Protein AF-A0A6C0K249-F1 (afdb_monomer)

Secondary structure (DSSP, 8-state):
------PPP--PPEE-SSSS-EES-HHHHHHHHHSHHHHHHH-TTTTTT-------EE-TTS-EESSHHHHHHHHTT---PPP---------PPPHHHHHHHHHHHHHHHHHHHHHHHHHHHHHHHHHHHHHHHHHHHHHHTT------------------HHHIIIIITTTPPPHHHHHHH----HHHHHHHHHH-HHHHHHHHHHHHHHTS-GGG-SEEEEETTTTEEEEEETTEEEEPPTT-HHHHHHHHHHHHHHHTTHHHHHHH-GGGG-TTSHHHHHHHHHHHHHTT-S-SS-HHHHHHHHHHHHHHHSB--TT-

Structure (mmCIF, N/CA/C/O backbone):
data_AF-A0A6C0K249-F1
#
_entry.id   AF-A0A6C0K249-F1
#
loop_
_atom_site.group_PDB
_atom_site.id
_atom_site.type_symbol
_atom_site.label_atom_id
_atom_site.label_alt_id
_atom_site.label_comp_id
_atom_site.label_asym_id
_atom_site.label_entity_id
_atom_site.label_seq_id
_atom_site.pdbx_PDB_ins_code
_atom_site.Cartn_x
_atom_site.Cartn_y
_atom_site.Cartn_z
_atom_site.occupancy
_atom_site.B_iso_or_equiv
_atom_site.auth_seq_id
_atom_site.auth_comp_id
_atom_site.auth_asym_id
_atom_site.auth_atom_id
_atom_site.pdbx_PDB_model_num
ATOM 1 N N . MET A 1 1 ? -38.915 -17.310 -18.522 1.00 45.16 1 MET A N 1
ATOM 2 C CA . MET A 1 1 ? -38.572 -16.169 -19.396 1.00 45.16 1 MET A CA 1
ATOM 3 C C . MET A 1 1 ? -39.313 -14.936 -18.912 1.00 45.16 1 MET A C 1
ATOM 5 O O . MET A 1 1 ? -40.504 -14.893 -19.153 1.00 45.16 1 MET A O 1
ATOM 9 N N . ILE A 1 2 ? -38.641 -13.988 -18.249 1.00 33.81 2 ILE A N 1
ATOM 10 C CA . ILE A 1 2 ? -38.919 -12.537 -18.314 1.00 33.81 2 ILE A CA 1
ATOM 11 C C . ILE A 1 2 ? -37.613 -11.827 -17.913 1.00 33.81 2 ILE A C 1
ATOM 13 O O . ILE A 1 2 ? -37.194 -11.974 -16.766 1.00 33.81 2 ILE A O 1
ATOM 17 N N . PRO A 1 3 ? -36.957 -11.065 -18.799 1.00 46.03 3 PRO A N 1
ATOM 18 C CA . PRO A 1 3 ? -36.051 -10.006 -18.394 1.00 46.03 3 PRO A CA 1
ATOM 19 C C . PRO A 1 3 ? -36.800 -8.671 -18.464 1.00 46.03 3 PRO A C 1
ATOM 21 O O . PRO A 1 3 ? -37.433 -8.361 -19.470 1.00 46.03 3 PRO A O 1
ATOM 24 N N . ASN A 1 4 ? -36.717 -7.850 -17.420 1.00 42.41 4 ASN A N 1
ATOM 25 C CA . ASN A 1 4 ? -37.022 -6.432 -17.568 1.00 42.41 4 ASN A CA 1
ATOM 26 C C . ASN A 1 4 ? -35.976 -5.607 -16.820 1.00 42.41 4 ASN A C 1
ATOM 28 O O . ASN A 1 4 ? -36.086 -5.359 -15.621 1.00 42.41 4 ASN A O 1
ATOM 32 N N . ALA A 1 5 ? -34.933 -5.220 -17.552 1.00 44.88 5 ALA A N 1
ATOM 33 C CA . ALA A 1 5 ? -34.031 -4.153 -17.160 1.00 44.88 5 ALA A CA 1
ATOM 34 C C . ALA A 1 5 ? -34.567 -2.851 -17.768 1.00 44.88 5 ALA A C 1
ATOM 36 O O . ALA A 1 5 ? -34.604 -2.695 -18.986 1.00 44.88 5 ALA A O 1
ATOM 37 N N . LYS A 1 6 ? -34.985 -1.916 -16.910 1.00 46.28 6 LYS A N 1
ATOM 38 C CA . LYS A 1 6 ? -35.318 -0.546 -17.310 1.00 46.28 6 LYS A CA 1
ATOM 39 C C . LYS A 1 6 ? -34.032 0.189 -17.702 1.00 46.28 6 LYS A C 1
ATOM 41 O O . LYS A 1 6 ? -33.202 0.485 -16.846 1.00 46.28 6 LYS A O 1
ATOM 46 N N . THR A 1 7 ? -33.874 0.495 -18.984 1.00 48.16 7 THR A N 1
ATOM 47 C CA . THR A 1 7 ? -32.914 1.488 -19.491 1.00 48.16 7 THR A CA 1
ATOM 48 C C . THR A 1 7 ? -33.466 2.904 -19.282 1.00 48.16 7 THR A C 1
ATOM 50 O O . THR A 1 7 ? -34.658 3.098 -19.519 1.00 48.16 7 THR A O 1
ATOM 53 N N . PRO A 1 8 ? -32.659 3.910 -18.889 1.00 44.25 8 PRO A N 1
ATOM 54 C CA . PRO A 1 8 ? -33.141 5.283 -18.792 1.00 44.25 8 PRO A CA 1
ATOM 55 C C . PRO A 1 8 ? -33.328 5.889 -20.188 1.00 44.25 8 PRO A C 1
ATOM 57 O O . PRO A 1 8 ? -32.425 5.848 -21.028 1.00 44.25 8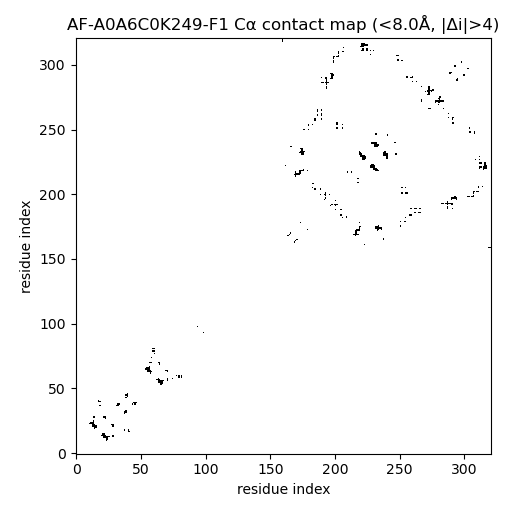 PRO A O 1
ATOM 60 N N . GLU A 1 9 ? -34.512 6.449 -20.414 1.00 51.97 9 GLU A N 1
ATOM 61 C CA . GLU A 1 9 ? -34.926 7.120 -21.641 1.00 51.97 9 GLU A CA 1
ATOM 62 C C . GLU A 1 9 ? -34.123 8.409 -21.897 1.00 51.97 9 GLU A C 1
ATOM 64 O O . GLU A 1 9 ? -33.961 9.268 -21.033 1.00 51.97 9 GLU A O 1
ATOM 69 N N . THR A 1 10 ? -33.628 8.518 -23.134 1.00 54.38 10 THR A N 1
ATOM 70 C CA . THR A 1 10 ? -33.265 9.754 -23.851 1.00 54.38 10 THR A CA 1
ATOM 71 C C . THR A 1 10 ? -32.344 10.749 -23.131 1.00 54.38 10 THR A C 1
ATOM 73 O O . THR A 1 10 ? -32.771 11.800 -22.664 1.00 54.38 10 THR A O 1
ATOM 76 N N . ALA A 1 11 ? -31.031 10.500 -23.164 1.00 58.22 11 ALA A N 1
ATOM 77 C CA . ALA A 1 11 ? -30.054 11.564 -22.930 1.00 58.22 11 ALA A CA 1
ATOM 78 C C . ALA A 1 11 ? -30.170 12.631 -24.040 1.00 58.22 11 ALA A C 1
ATOM 80 O O . ALA A 1 11 ? -29.895 12.342 -25.210 1.00 58.22 11 ALA A O 1
ATOM 81 N N . THR A 1 12 ? -30.568 13.855 -23.687 1.00 65.06 12 THR A N 1
ATOM 82 C CA . THR A 1 12 ? -30.575 15.020 -24.586 1.00 65.06 12 THR A CA 1
ATOM 83 C C . THR A 1 12 ? -29.187 15.224 -25.191 1.00 65.06 12 THR A C 1
ATOM 85 O O . THR A 1 12 ? -28.194 15.372 -24.476 1.00 65.06 12 THR A O 1
ATOM 88 N N . LYS A 1 13 ? -29.100 15.193 -26.525 1.00 79.44 13 LYS A N 1
ATOM 89 C CA . LYS A 1 13 ? -27.845 15.378 -27.264 1.00 79.44 13 LYS A CA 1
ATOM 90 C C . LYS A 1 13 ? -27.688 16.854 -27.624 1.00 79.44 13 LYS A C 1
ATOM 92 O O . LYS A 1 13 ? -28.533 17.404 -28.321 1.00 79.44 13 LYS A O 1
ATOM 97 N N . PHE A 1 14 ? -26.597 17.468 -27.183 1.00 81.75 14 PHE A N 1
ATOM 98 C CA . PHE A 1 14 ? -26.191 18.815 -27.570 1.00 81.75 14 PHE A CA 1
ATOM 99 C C . PHE A 1 14 ? -25.266 18.735 -28.787 1.00 81.75 14 PHE A C 1
ATOM 101 O O . PHE A 1 14 ? -24.315 17.944 -28.807 1.00 81.75 14 PHE A O 1
ATOM 108 N N . PHE A 1 15 ? -25.548 19.549 -29.802 1.00 86.50 15 PHE A N 1
ATOM 109 C CA . PHE A 1 15 ? -24.795 19.599 -31.052 1.00 86.50 15 PHE A CA 1
ATOM 110 C C . PHE A 1 15 ? -24.396 21.037 -31.369 1.00 86.50 15 PHE A C 1
ATOM 112 O O . PHE A 1 15 ? -25.215 21.952 -31.284 1.00 86.50 15 PHE A O 1
ATOM 119 N N . CYS A 1 16 ? -23.131 21.238 -31.727 1.00 85.00 16 CYS A N 1
ATOM 120 C CA . CYS A 1 16 ? -22.654 22.534 -32.175 1.00 85.00 16 CYS A CA 1
ATOM 121 C C . CYS A 1 16 ? -22.866 22.653 -33.686 1.00 85.00 16 CYS A C 1
ATOM 123 O O . CYS A 1 16 ? -22.397 21.818 -34.441 1.00 85.00 16 CYS A O 1
ATOM 125 N N . THR A 1 17 ? -23.523 23.707 -34.163 1.00 82.81 17 THR A N 1
ATOM 126 C CA . THR A 1 17 ? -23.723 23.911 -35.611 1.00 82.81 17 THR A CA 1
ATOM 127 C C . THR A 1 17 ? -22.466 24.401 -36.328 1.00 82.81 17 THR A C 1
ATOM 129 O O . THR A 1 17 ? -22.328 24.227 -37.534 1.00 82.81 17 THR A O 1
ATOM 132 N N . ASN A 1 18 ? -21.527 24.995 -35.588 1.00 81.25 18 ASN A N 1
ATOM 133 C CA . ASN A 1 18 ? -20.327 25.610 -36.153 1.00 81.25 18 ASN A CA 1
ATOM 134 C C . ASN A 1 18 ? -19.114 24.669 -36.188 1.00 81.25 18 ASN A C 1
ATOM 136 O O . ASN A 1 18 ? -18.096 24.988 -36.808 1.00 81.25 18 ASN A O 1
ATOM 140 N N . CYS A 1 19 ? -19.190 23.517 -35.522 1.00 82.44 19 CYS A N 1
ATOM 141 C CA . CYS A 1 19 ? -18.179 22.464 -35.578 1.00 82.44 19 CYS A CA 1
ATOM 142 C C . CYS A 1 19 ? -18.806 21.108 -35.251 1.00 82.44 19 CYS A C 1
ATOM 144 O O . CYS A 1 19 ? -19.792 21.062 -34.534 1.00 82.44 19 CYS A O 1
ATOM 146 N N . ASP A 1 20 ? -18.206 20.003 -35.690 1.00 83.38 20 ASP A N 1
ATOM 147 C CA . ASP A 1 20 ? -18.786 18.653 -35.559 1.00 83.38 20 ASP A CA 1
ATOM 148 C C . ASP A 1 20 ? -18.731 18.067 -34.129 1.00 83.38 20 ASP A C 1
ATOM 150 O O . ASP A 1 20 ? -18.598 16.860 -33.917 1.00 83.38 20 ASP A O 1
ATOM 154 N N . PHE A 1 21 ? -18.799 18.928 -33.112 1.00 84.38 21 PHE A N 1
ATOM 155 C CA . PHE A 1 21 ? -18.791 18.551 -31.710 1.00 84.38 21 PHE A CA 1
ATOM 156 C C . PHE A 1 21 ? -20.197 18.165 -31.235 1.00 84.38 21 PHE A C 1
ATOM 158 O O . PHE A 1 21 ? -21.148 18.943 -31.333 1.00 84.38 21 PHE A O 1
ATOM 165 N N . LYS A 1 22 ? -20.301 16.962 -30.658 1.00 88.50 22 LYS A N 1
ATOM 166 C CA . LYS A 1 22 ? -21.519 16.412 -30.051 1.00 88.50 22 LYS A CA 1
ATOM 167 C C . LYS A 1 22 ? -21.239 15.948 -28.625 1.00 88.50 22 LYS A C 1
ATOM 169 O O . LYS A 1 22 ? -20.230 15.289 -28.376 1.00 88.50 22 LYS A O 1
ATOM 174 N N . CYS A 1 23 ? -22.144 16.232 -27.699 1.00 87.50 23 CYS A N 1
ATOM 175 C CA . CYS A 1 23 ? -22.078 15.701 -26.338 1.00 87.50 23 CYS A CA 1
ATOM 176 C C . CYS A 1 23 ? -23.483 15.463 -25.766 1.00 87.50 23 CYS A C 1
ATOM 178 O O . CYS A 1 23 ? -24.486 15.858 -26.349 1.00 87.50 23 CYS A O 1
ATOM 180 N N . CYS A 1 24 ? -23.566 14.776 -24.629 1.00 85.69 24 CYS A N 1
ATOM 181 C CA . CYS A 1 24 ? -24.822 14.493 -23.920 1.00 85.69 24 CYS A CA 1
ATOM 182 C C . CYS A 1 24 ? -24.972 15.291 -22.613 1.00 85.69 24 CYS A C 1
ATOM 184 O O . CYS A 1 24 ? -25.929 15.088 -21.873 1.00 85.69 24 CYS A O 1
ATOM 186 N N . LYS A 1 25 ? -24.012 16.175 -22.310 1.00 85.69 25 LYS A N 1
ATOM 187 C CA . LYS A 1 25 ? -23.966 16.979 -21.084 1.00 85.69 25 LYS A CA 1
ATOM 188 C C . LYS A 1 25 ? -23.875 18.459 -21.425 1.00 85.69 25 LYS A C 1
ATOM 190 O O . LYS A 1 25 ? -22.972 18.875 -22.151 1.00 85.69 25 LYS A O 1
ATOM 195 N N . GLU A 1 26 ? -24.766 19.246 -20.836 1.00 84.88 26 GLU A N 1
ATOM 196 C CA . GLU A 1 26 ? -24.845 20.691 -21.061 1.00 84.88 26 GLU A CA 1
ATOM 197 C C . GLU A 1 26 ? -23.584 21.422 -20.582 1.00 84.88 26 GLU A C 1
ATOM 199 O O . GLU A 1 26 ? -23.067 22.300 -21.266 1.00 84.88 26 GLU A O 1
ATOM 204 N N . SER A 1 27 ? -23.011 21.010 -19.447 1.00 85.69 27 SER A N 1
ATOM 205 C CA . SER A 1 27 ? -21.776 21.599 -18.914 1.00 85.69 27 SER A CA 1
ATOM 206 C C . SER A 1 27 ? -20.585 21.438 -19.865 1.00 85.69 27 SER A C 1
ATOM 208 O O . SER A 1 27 ? -19.803 22.373 -20.048 1.00 85.69 27 SER A O 1
ATOM 210 N N . ASP A 1 28 ? -20.469 20.282 -20.524 1.00 85.50 28 ASP A N 1
ATOM 211 C CA . ASP A 1 28 ? -19.437 20.037 -21.530 1.00 85.50 28 ASP A CA 1
ATOM 212 C C . ASP A 1 28 ? -19.688 20.852 -22.805 1.00 85.50 28 ASP A C 1
ATOM 214 O O . ASP A 1 28 ? -18.728 21.314 -23.423 1.00 85.50 28 ASP A O 1
ATOM 218 N N . PHE A 1 29 ? -20.955 21.076 -23.170 1.00 89.12 29 PHE A N 1
ATOM 219 C CA . PHE A 1 29 ? -21.336 21.929 -24.298 1.00 89.12 29 PHE A CA 1
ATOM 220 C C . PHE A 1 29 ? -21.022 23.410 -24.034 1.00 89.12 29 PHE A C 1
ATOM 222 O O . PHE A 1 29 ? -20.405 24.086 -24.857 1.00 89.12 29 PHE A O 1
ATOM 229 N N . ASN A 1 30 ? -21.342 23.900 -22.838 1.00 86.81 30 ASN A N 1
ATOM 230 C CA . ASN A 1 30 ? -21.020 25.260 -22.410 1.00 86.81 30 ASN A CA 1
ATOM 231 C C . ASN A 1 30 ? -19.502 25.472 -22.319 1.00 86.81 30 ASN A C 1
ATOM 233 O O . ASN A 1 30 ? -18.981 26.493 -22.773 1.00 86.81 30 ASN A O 1
ATOM 237 N N . ARG A 1 31 ? -18.755 24.476 -21.820 1.00 88.75 31 ARG A N 1
ATOM 238 C CA . ARG A 1 31 ? -17.286 24.505 -21.856 1.00 88.75 31 ARG A CA 1
ATOM 239 C C . ARG A 1 31 ? -16.761 24.494 -23.289 1.00 88.75 31 ARG A C 1
ATOM 241 O O . ARG A 1 31 ? -15.830 25.229 -23.590 1.00 88.75 31 ARG A O 1
ATOM 248 N N . HIS A 1 32 ? -17.345 23.687 -24.173 1.00 89.56 32 HIS A N 1
ATOM 249 C CA . HIS A 1 32 ? -16.978 23.640 -25.586 1.00 89.56 32 HIS A CA 1
ATOM 250 C C . HIS A 1 32 ? -17.084 25.024 -26.253 1.00 89.56 32 HIS A C 1
ATOM 252 O O . HIS A 1 32 ? -16.107 25.466 -26.865 1.00 89.56 32 HIS A O 1
ATOM 258 N N . ASN A 1 33 ? -18.199 25.735 -26.047 1.00 85.62 33 ASN A N 1
ATOM 259 C CA . ASN A 1 33 ? -18.448 27.068 -26.612 1.00 85.62 33 ASN A CA 1
ATOM 260 C C . ASN A 1 33 ? -17.442 28.130 -26.131 1.00 85.62 33 ASN A C 1
ATOM 262 O O . ASN A 1 33 ? -17.158 29.088 -26.846 1.00 85.62 33 ASN A O 1
ATOM 266 N N . THR A 1 34 ? -16.854 27.951 -24.944 1.00 85.50 34 THR A N 1
ATOM 267 C CA . THR A 1 34 ? -15.833 28.864 -24.399 1.00 85.50 34 THR A CA 1
ATOM 268 C C . THR A 1 34 ? -14.401 28.463 -24.758 1.00 85.50 34 THR A C 1
ATOM 270 O O . THR A 1 34 ? -13.454 29.192 -24.451 1.00 85.50 34 THR A O 1
ATOM 273 N N . THR A 1 35 ? -14.195 27.324 -25.431 1.00 85.12 35 THR A N 1
ATOM 274 C CA . THR A 1 35 ? -12.844 26.918 -25.829 1.00 85.12 35 THR A CA 1
ATOM 275 C C . THR A 1 35 ? -12.274 27.855 -26.886 1.00 85.12 35 THR A C 1
ATOM 277 O O . THR A 1 35 ? -12.938 28.230 -27.851 1.00 85.12 35 THR A O 1
ATOM 280 N N . ARG A 1 36 ? -10.975 28.156 -26.770 1.00 80.56 36 ARG A N 1
ATOM 281 C CA . ARG A 1 36 ? -10.247 28.974 -27.751 1.00 80.56 36 ARG A CA 1
ATOM 282 C C . ARG A 1 36 ? -10.390 28.437 -29.180 1.00 80.56 36 ARG A C 1
ATOM 284 O O . ARG A 1 36 ? -10.526 29.229 -30.102 1.00 80.56 36 ARG A O 1
ATOM 291 N N . LYS A 1 37 ? -10.400 27.111 -29.365 1.00 80.81 37 LYS A N 1
ATOM 292 C CA . LYS A 1 37 ? -10.586 26.483 -30.685 1.00 80.81 37 LYS A CA 1
ATOM 293 C C . LYS A 1 37 ? -11.968 26.780 -31.276 1.00 80.81 37 LYS A C 1
ATOM 295 O O . LYS A 1 37 ? -12.048 27.129 -32.449 1.00 80.81 37 LYS A O 1
ATOM 300 N N . HIS A 1 38 ? -13.026 26.667 -30.471 1.00 86.62 38 HIS A N 1
ATOM 301 C CA . HIS A 1 38 ? -14.383 26.992 -30.902 1.00 86.62 38 HIS A CA 1
ATOM 302 C C . HIS A 1 38 ? -14.522 28.492 -31.204 1.00 86.62 38 HIS A C 1
ATOM 304 O O . HIS A 1 38 ? -14.960 28.843 -32.293 1.00 86.62 38 HIS A O 1
ATOM 310 N N . ILE A 1 39 ? -14.056 29.366 -30.301 1.00 82.19 39 ILE A N 1
ATOM 311 C CA . ILE A 1 39 ? -14.126 30.832 -30.454 1.00 82.19 39 ILE A CA 1
ATOM 312 C C . ILE A 1 39 ? -13.387 31.314 -31.712 1.00 82.19 39 ILE A C 1
ATOM 314 O O . ILE A 1 39 ? -13.900 32.170 -32.420 1.00 82.19 39 ILE A O 1
ATOM 318 N N . ILE A 1 40 ? -12.210 30.760 -32.033 1.00 80.06 40 ILE A N 1
ATOM 319 C CA . ILE A 1 40 ? -11.473 31.107 -33.266 1.00 80.06 40 ILE A CA 1
ATOM 320 C C . ILE A 1 40 ? -12.277 30.738 -34.515 1.00 80.06 40 ILE A C 1
ATOM 322 O O . ILE A 1 40 ? -12.268 31.475 -35.496 1.00 80.06 40 ILE A O 1
ATOM 326 N N . ARG A 1 41 ? -12.961 29.590 -34.485 1.00 79.75 41 ARG A N 1
ATOM 327 C CA . ARG A 1 41 ? -13.722 29.078 -35.627 1.00 79.75 41 ARG A CA 1
ATOM 328 C C . ARG A 1 41 ? -15.041 29.828 -35.830 1.00 79.75 41 ARG A C 1
ATOM 330 O O . ARG A 1 41 ? -15.459 29.982 -36.970 1.00 79.75 41 ARG A O 1
ATOM 337 N N . THR A 1 42 ? -15.680 30.299 -34.758 1.00 81.62 42 THR A N 1
ATOM 338 C CA . THR A 1 42 ? -16.954 31.039 -34.825 1.00 81.62 42 THR A CA 1
ATOM 339 C C . THR A 1 42 ? -16.788 32.548 -34.925 1.00 81.62 42 THR A C 1
ATOM 341 O O . THR A 1 42 ? -17.631 33.215 -35.516 1.00 81.62 42 THR A O 1
ATOM 344 N N . ASN A 1 43 ? -15.712 33.103 -34.373 1.00 76.00 43 ASN A N 1
ATOM 345 C CA . ASN A 1 43 ? -15.412 34.526 -34.439 1.00 76.00 43 ASN A CA 1
ATOM 346 C C . ASN A 1 43 ? -13.890 34.756 -34.526 1.00 76.00 43 ASN A C 1
ATOM 348 O O . ASN A 1 43 ? -13.249 35.107 -33.528 1.00 76.00 43 ASN A O 1
ATOM 352 N N . PRO A 1 44 ? -13.291 34.583 -35.719 1.00 66.81 44 PRO A N 1
ATOM 353 C CA . PRO A 1 44 ? -11.845 34.711 -35.915 1.00 66.81 44 PRO A CA 1
ATOM 354 C C . PRO A 1 44 ? -11.293 36.099 -35.541 1.00 66.81 44 PRO A C 1
ATOM 356 O O . PRO A 1 44 ? -10.128 36.211 -35.163 1.00 66.81 44 PRO A O 1
ATOM 359 N N . ASN A 1 45 ? -12.133 37.143 -35.544 1.00 65.69 45 ASN A N 1
ATOM 360 C CA . ASN A 1 45 ? -11.743 38.507 -35.177 1.00 65.69 45 ASN A CA 1
ATOM 361 C C . ASN A 1 45 ? -11.867 38.818 -33.671 1.00 65.69 45 ASN A C 1
ATOM 363 O O . ASN A 1 45 ? -11.316 39.821 -33.218 1.00 65.69 45 ASN A O 1
ATOM 367 N N . ALA A 1 46 ? -12.511 37.966 -32.859 1.00 62.50 46 ALA A N 1
ATOM 368 C CA . ALA A 1 46 ? -12.683 38.206 -31.417 1.00 62.50 46 ALA A CA 1
ATOM 369 C C . ALA A 1 46 ? -11.367 38.212 -30.619 1.00 62.50 46 ALA A C 1
ATOM 371 O O . ALA A 1 46 ? -11.308 38.761 -29.519 1.00 62.50 46 ALA A O 1
ATOM 372 N N . ILE A 1 47 ? -10.305 37.595 -31.147 1.00 56.66 47 ILE A N 1
ATOM 373 C CA . ILE A 1 47 ? -9.001 37.511 -30.470 1.00 56.66 47 ILE A CA 1
ATOM 374 C C . ILE A 1 47 ? -8.092 38.701 -30.825 1.00 56.66 47 ILE A C 1
ATOM 376 O O . ILE A 1 47 ? -7.140 38.981 -30.098 1.00 56.66 47 ILE A O 1
ATOM 380 N N . LEU A 1 48 ? -8.410 39.461 -31.880 1.00 53.28 48 LEU A N 1
ATOM 381 C CA . LEU A 1 48 ? -7.562 40.549 -32.380 1.00 53.28 48 LEU A CA 1
ATOM 382 C C . LEU A 1 48 ? -7.666 41.857 -31.572 1.00 53.28 48 LEU A C 1
ATOM 384 O O . LEU A 1 48 ? -6.838 42.745 -31.759 1.00 53.28 48 LEU A O 1
ATOM 388 N N . THR A 1 49 ? -8.621 41.992 -30.646 1.00 49.75 49 THR A N 1
ATOM 389 C CA . THR A 1 49 ? -8.884 43.272 -29.950 1.00 49.75 49 THR A CA 1
ATOM 390 C C . THR A 1 49 ? -8.426 43.342 -28.496 1.00 49.75 49 THR A C 1
ATOM 392 O O . THR A 1 49 ? -8.508 44.406 -27.887 1.00 49.75 49 THR A O 1
ATOM 395 N N . LYS A 1 50 ? -7.828 42.286 -27.933 1.00 52.94 50 LYS A N 1
ATOM 396 C CA . LYS A 1 50 ? -7.021 42.434 -26.712 1.00 52.94 50 LYS A CA 1
ATOM 397 C C . LYS A 1 50 ? -5.550 42.504 -27.098 1.00 52.94 50 LYS A C 1
ATOM 399 O O . LYS A 1 50 ? -4.807 41.545 -26.899 1.00 52.94 50 LYS A O 1
ATOM 404 N N . LYS A 1 51 ? -5.112 43.674 -27.584 1.00 49.16 51 LYS A N 1
ATOM 405 C CA . LYS A 1 51 ? -3.733 44.118 -27.331 1.00 49.16 51 LYS A CA 1
ATOM 406 C C . LYS A 1 51 ? -3.580 44.129 -25.811 1.00 49.16 51 LYS A C 1
ATOM 408 O O . LYS A 1 51 ? -3.961 45.085 -25.144 1.00 49.16 51 LYS A O 1
ATOM 413 N N . SER A 1 52 ? -3.140 43.002 -25.253 1.00 50.59 52 SER A N 1
ATOM 414 C CA . SER A 1 52 ? -2.683 42.929 -23.873 1.00 50.59 52 SER A CA 1
ATOM 415 C C . SER A 1 52 ? -1.684 44.062 -23.723 1.00 50.59 52 SER A C 1
ATOM 417 O O . SER A 1 52 ? -0.719 44.082 -24.485 1.00 50.59 52 SER A O 1
ATOM 419 N N . ALA A 1 53 ? -1.938 45.000 -22.805 1.00 55.62 53 ALA A N 1
ATOM 420 C CA . ALA A 1 53 ? -0.983 46.043 -22.455 1.00 55.62 53 ALA A CA 1
ATOM 421 C C . ALA A 1 53 ? 0.416 45.414 -22.408 1.00 55.62 53 ALA A C 1
ATOM 423 O O . ALA A 1 53 ? 0.572 44.343 -21.807 1.00 55.62 53 ALA A O 1
ATOM 424 N N . GLU A 1 54 ? 1.376 45.992 -23.131 1.00 61.38 54 GLU A N 1
ATOM 425 C CA . GLU A 1 54 ? 2.743 45.479 -23.194 1.00 61.38 54 GLU A CA 1
ATOM 426 C C . GLU A 1 54 ? 3.318 45.504 -21.777 1.00 61.38 54 GLU A C 1
ATOM 428 O O . GLU A 1 54 ? 3.763 46.532 -21.273 1.00 61.38 54 GLU A O 1
ATOM 433 N N . LYS A 1 55 ? 3.216 44.369 -21.079 1.00 63.00 55 LYS A N 1
ATOM 434 C CA . LYS A 1 55 ? 3.756 44.209 -19.735 1.00 63.00 55 LYS A CA 1
ATOM 435 C C . LYS A 1 55 ? 5.262 44.082 -19.877 1.00 63.00 55 LYS A C 1
ATOM 437 O O . LYS A 1 55 ? 5.777 42.994 -20.117 1.00 63.00 55 LYS A O 1
ATOM 442 N N . ASN A 1 56 ? 5.944 45.212 -19.763 1.00 75.94 56 ASN A N 1
ATOM 443 C CA . ASN A 1 56 ? 7.386 45.246 -19.617 1.00 75.94 56 ASN A CA 1
ATOM 444 C C . ASN A 1 56 ? 7.733 44.898 -18.168 1.00 75.94 56 ASN A C 1
ATOM 446 O O . ASN A 1 56 ? 7.212 45.488 -17.224 1.00 75.94 56 ASN A O 1
ATOM 450 N N . PHE A 1 57 ? 8.577 43.887 -18.005 1.00 83.06 57 PHE A N 1
ATOM 451 C CA . PHE A 1 57 ? 9.057 43.399 -16.722 1.00 83.06 57 PHE A CA 1
ATOM 452 C C . PHE A 1 57 ? 10.490 43.878 -16.528 1.00 83.06 57 PHE A C 1
ATOM 454 O O . PHE A 1 57 ? 11.397 43.422 -17.225 1.00 83.06 57 PHE A O 1
ATOM 461 N N . THR A 1 58 ? 10.694 44.797 -15.595 1.00 86.94 58 THR A N 1
ATOM 462 C CA . THR A 1 58 ? 11.999 45.418 -15.352 1.00 86.94 58 THR A CA 1
ATOM 463 C C . THR A 1 58 ? 12.705 44.733 -14.187 1.00 86.94 58 THR A C 1
ATOM 465 O O . THR A 1 58 ? 12.099 44.440 -13.157 1.00 86.94 58 THR A O 1
ATOM 468 N N . CYS A 1 59 ? 13.993 44.443 -14.347 1.00 87.31 59 CYS A N 1
ATOM 469 C CA . CYS A 1 59 ? 14.864 44.062 -13.240 1.00 87.31 59 CYS A CA 1
ATOM 470 C C . CYS A 1 59 ? 15.413 45.317 -12.557 1.00 87.31 59 CYS A C 1
ATOM 472 O O . CYS A 1 59 ? 15.631 46.316 -13.233 1.00 87.31 59 CYS A O 1
ATOM 474 N N . ASN A 1 60 ? 15.727 45.251 -11.263 1.00 84.25 60 ASN A N 1
ATOM 475 C CA . ASN A 1 60 ? 16.366 46.341 -10.515 1.00 84.25 60 ASN A CA 1
ATOM 476 C C . ASN A 1 60 ? 17.682 46.831 -11.153 1.00 84.25 60 ASN A C 1
ATOM 478 O O . ASN A 1 60 ? 18.045 47.984 -10.981 1.00 84.25 60 ASN A O 1
ATOM 482 N N . CYS A 1 61 ? 18.343 46.011 -11.981 1.00 85.88 61 CYS A N 1
ATOM 483 C CA . CYS A 1 61 ? 19.488 46.441 -12.793 1.00 85.88 61 CYS A CA 1
ATOM 484 C C . CYS A 1 61 ? 19.133 47.352 -13.992 1.00 85.88 61 CYS A C 1
ATOM 486 O O . CYS A 1 61 ? 19.999 47.664 -14.806 1.00 85.88 61 CYS A O 1
ATOM 488 N N . GLY A 1 62 ? 17.856 47.705 -14.170 1.00 85.25 62 GLY A N 1
ATOM 489 C CA . GLY A 1 62 ? 17.337 48.548 -15.252 1.00 85.25 62 GLY A CA 1
ATOM 490 C C . GLY A 1 62 ? 16.971 47.811 -16.548 1.00 85.25 62 GLY A C 1
ATOM 491 O O . GLY A 1 62 ? 16.408 48.416 -17.459 1.00 85.25 62 GLY A O 1
ATOM 492 N N . LYS A 1 63 ? 17.248 46.504 -16.666 1.00 85.62 63 LYS A N 1
ATOM 493 C CA . LYS A 1 63 ? 16.936 45.732 -17.886 1.00 85.62 63 LYS A CA 1
ATOM 494 C C . LYS A 1 63 ? 15.453 45.372 -17.977 1.00 85.62 63 LYS A C 1
ATOM 496 O O . LYS A 1 63 ? 14.887 44.832 -17.027 1.00 85.62 63 LYS A O 1
ATOM 501 N N . ASN A 1 64 ? 14.854 45.608 -19.145 1.00 88.94 64 ASN A N 1
ATOM 502 C CA . ASN A 1 64 ? 13.448 45.328 -19.442 1.00 88.94 64 ASN A CA 1
ATOM 503 C C . ASN A 1 64 ? 13.274 44.029 -20.236 1.00 88.94 64 ASN A C 1
ATOM 505 O O . ASN A 1 64 ? 14.022 43.757 -21.173 1.00 88.94 64 ASN A O 1
ATOM 509 N N . TYR A 1 65 ? 12.240 43.262 -19.897 1.00 85.94 65 TYR A N 1
ATOM 510 C CA . TYR A 1 65 ? 11.907 41.994 -20.535 1.00 85.94 65 TYR A CA 1
ATOM 511 C C . TYR A 1 65 ? 10.429 41.940 -20.907 1.00 85.94 65 TYR A C 1
ATOM 513 O O . TYR A 1 65 ? 9.563 42.355 -20.143 1.00 85.94 65 TYR A O 1
ATOM 521 N N . LYS A 1 66 ? 10.129 41.352 -22.066 1.00 81.50 66 LYS A N 1
ATOM 522 C CA . LYS A 1 66 ? 8.756 41.207 -22.576 1.00 81.50 66 LYS A CA 1
ATOM 523 C C . LYS A 1 66 ? 7.934 40.145 -21.832 1.00 81.50 66 LYS A C 1
ATOM 525 O O . LYS A 1 66 ? 6.706 40.152 -21.869 1.00 81.50 66 LYS A O 1
ATOM 530 N N . HIS A 1 67 ? 8.609 39.205 -21.170 1.00 82.75 67 HIS A N 1
ATOM 531 C CA . HIS A 1 67 ? 7.988 38.074 -20.487 1.00 82.75 67 HIS A CA 1
ATOM 532 C C . HIS A 1 67 ? 8.592 37.868 -19.096 1.00 82.75 67 HIS A C 1
ATOM 534 O O . HIS A 1 67 ? 9.802 38.000 -18.904 1.00 82.75 67 HIS A O 1
ATOM 540 N N . MET A 1 68 ? 7.750 37.480 -18.133 1.00 83.75 68 MET A N 1
ATOM 541 C CA . MET A 1 68 ? 8.163 37.230 -16.747 1.00 83.75 68 MET A CA 1
ATOM 542 C C . MET A 1 68 ? 9.204 36.106 -16.641 1.00 83.75 68 MET A C 1
ATOM 544 O O . MET A 1 68 ? 10.138 36.200 -15.852 1.00 83.75 68 MET A O 1
ATOM 548 N N . SER A 1 69 ? 9.087 35.060 -17.464 1.00 85.56 69 SER A N 1
ATOM 549 C CA . SER A 1 69 ? 10.050 33.952 -17.497 1.00 85.56 69 SER A CA 1
ATOM 550 C C . SER A 1 69 ? 11.461 34.422 -17.863 1.00 85.56 69 SER A C 1
ATOM 552 O O . SER A 1 69 ? 12.432 34.002 -17.236 1.00 85.56 69 SER A O 1
ATOM 554 N N . SER A 1 70 ? 11.577 35.350 -18.817 1.00 88.06 70 SER A N 1
ATOM 555 C CA . SER A 1 70 ? 12.849 35.973 -19.192 1.00 88.06 70 SER A CA 1
ATOM 556 C C . SER A 1 70 ? 13.436 36.805 -18.047 1.00 88.06 70 SER A C 1
ATOM 558 O O . SER A 1 70 ? 14.630 36.694 -17.774 1.00 88.06 70 SER A O 1
ATOM 560 N N . LEU A 1 71 ? 12.603 37.563 -17.321 1.00 89.62 71 LEU A N 1
ATOM 561 C CA . LEU A 1 71 ? 13.033 38.285 -16.118 1.00 89.62 71 LEU A CA 1
ATOM 562 C C . LEU A 1 71 ? 13.505 37.321 -15.016 1.00 89.62 71 LEU A C 1
ATOM 564 O O . LEU A 1 71 ? 14.530 37.569 -14.389 1.00 89.62 71 LEU A O 1
ATOM 568 N N . CYS A 1 72 ? 12.795 36.217 -14.777 1.00 87.75 72 CYS A N 1
ATOM 569 C CA . CYS A 1 72 ? 13.182 35.220 -13.775 1.00 87.75 72 CYS A CA 1
ATOM 570 C C . CYS A 1 72 ? 14.525 34.562 -14.097 1.00 87.75 72 CYS A C 1
ATOM 572 O O . CYS A 1 72 ? 15.359 34.421 -13.205 1.00 87.75 72 CYS A O 1
ATOM 574 N N . ASN A 1 73 ? 14.757 34.189 -15.357 1.00 87.25 73 ASN A N 1
ATOM 575 C CA . ASN A 1 73 ? 16.041 33.623 -15.771 1.00 87.25 73 ASN A CA 1
ATOM 576 C C . ASN A 1 73 ? 17.169 34.642 -15.618 1.00 87.25 73 ASN A C 1
ATOM 578 O O . ASN A 1 73 ? 18.233 34.307 -15.108 1.00 87.25 73 ASN A O 1
ATOM 582 N N . HIS A 1 74 ? 16.907 35.897 -15.977 1.00 89.50 74 HIS A N 1
ATOM 583 C CA . HIS A 1 74 ? 17.852 36.973 -15.743 1.00 89.50 74 HIS A CA 1
ATOM 584 C C . HIS A 1 74 ? 18.156 37.174 -14.251 1.00 89.50 74 HIS A C 1
ATOM 586 O O . HIS A 1 74 ? 19.326 37.260 -13.899 1.00 89.50 74 HIS A O 1
ATOM 592 N N . LYS A 1 75 ? 17.147 37.192 -13.366 1.00 84.88 75 LYS A N 1
ATOM 593 C CA . LYS A 1 75 ? 17.332 37.378 -11.913 1.00 84.88 75 LYS A CA 1
ATOM 594 C C . LYS A 1 75 ? 18.265 36.338 -11.289 1.00 84.88 75 LYS A C 1
ATOM 596 O O . LYS A 1 75 ? 19.009 36.679 -10.383 1.00 84.88 75 LYS A O 1
ATOM 601 N N . LYS A 1 76 ? 18.264 35.100 -11.791 1.00 84.69 76 LYS A N 1
ATOM 602 C CA . LYS A 1 76 ? 19.161 34.035 -11.304 1.00 84.69 76 LYS A CA 1
ATOM 603 C C . LYS A 1 76 ? 20.639 34.285 -11.619 1.00 84.69 76 LYS A C 1
ATOM 605 O O . LYS A 1 76 ? 21.494 33.684 -10.986 1.00 84.69 76 LYS A O 1
ATOM 610 N N . MET A 1 77 ? 20.928 35.127 -12.609 1.00 82.44 77 MET A N 1
ATOM 611 C CA . MET A 1 77 ? 22.282 35.413 -13.100 1.00 82.44 77 MET A CA 1
ATOM 612 C C . MET A 1 77 ? 22.598 36.918 -13.040 1.00 82.44 77 MET A C 1
ATOM 614 O O . MET A 1 77 ? 23.549 37.390 -13.660 1.00 82.44 77 MET A O 1
ATOM 618 N N . CYS A 1 78 ? 21.753 37.703 -12.366 1.00 86.25 78 CYS A N 1
ATOM 619 C CA . CYS A 1 78 ? 21.901 39.146 -12.275 1.00 86.25 78 CYS A CA 1
ATOM 620 C C . CYS A 1 78 ? 22.819 39.478 -11.096 1.00 86.25 78 CYS A C 1
ATOM 622 O O . CYS A 1 78 ? 22.419 39.333 -9.946 1.00 86.25 78 CYS A O 1
ATOM 624 N N . ASN A 1 79 ? 24.025 39.967 -11.390 1.00 81.56 79 ASN A N 1
ATOM 625 C CA . ASN A 1 79 ? 25.018 40.365 -10.382 1.00 81.56 79 ASN A CA 1
ATOM 626 C C . ASN A 1 79 ? 24.897 41.843 -9.972 1.00 81.56 79 ASN A C 1
ATOM 628 O O . ASN A 1 79 ? 25.870 42.454 -9.539 1.00 81.56 79 ASN A O 1
ATOM 632 N N . PHE A 1 80 ? 23.726 42.453 -10.164 1.00 81.00 80 PHE A N 1
ATOM 633 C CA . PHE A 1 80 ? 23.510 43.845 -9.789 1.00 81.00 80 PHE A CA 1
ATOM 634 C C . PHE A 1 80 ? 23.267 43.946 -8.282 1.00 81.00 80 PHE A C 1
ATOM 636 O O . PHE A 1 80 ? 22.264 43.444 -7.778 1.00 81.00 80 PHE A O 1
ATOM 643 N N . GLN A 1 81 ? 24.190 44.596 -7.580 1.00 71.00 81 GLN A N 1
ATOM 644 C CA . GLN A 1 81 ? 24.021 45.035 -6.200 1.00 71.00 81 GLN A CA 1
ATOM 645 C C . GLN A 1 81 ? 23.552 46.490 -6.240 1.00 71.00 81 GLN A C 1
ATOM 647 O O . GLN A 1 81 ? 24.186 47.318 -6.895 1.00 71.00 81 GLN A O 1
ATOM 652 N N . GLU A 1 82 ? 22.421 46.793 -5.601 1.00 62.97 82 GLU A N 1
ATOM 653 C CA . GLU A 1 82 ? 21.961 48.180 -5.499 1.00 62.97 82 GLU A CA 1
ATOM 654 C C . GLU A 1 82 ? 23.010 49.022 -4.754 1.00 62.97 82 GLU A C 1
ATOM 656 O O . GLU A 1 82 ? 23.567 48.556 -3.755 1.00 62.97 82 GLU A O 1
ATOM 661 N N . PRO A 1 83 ? 23.307 50.250 -5.218 1.00 54.06 83 PRO A N 1
ATOM 662 C CA . PRO A 1 83 ? 24.128 51.168 -4.451 1.00 54.06 83 PRO A CA 1
ATOM 663 C C . PRO A 1 83 ? 23.398 51.480 -3.143 1.00 54.06 83 PRO A C 1
ATOM 665 O O . PRO A 1 83 ? 22.262 51.953 -3.153 1.00 54.06 83 PRO A O 1
ATOM 668 N N . ILE A 1 84 ? 24.051 51.190 -2.018 1.00 51.03 84 ILE A N 1
ATOM 669 C CA . ILE A 1 84 ? 23.571 51.558 -0.687 1.00 51.03 84 ILE A CA 1
ATOM 670 C C . ILE A 1 84 ? 23.589 53.087 -0.628 1.00 51.03 84 ILE A C 1
ATOM 672 O O . ILE A 1 84 ? 24.635 53.697 -0.422 1.00 51.03 84 ILE A O 1
ATOM 676 N N . ASN A 1 85 ? 22.437 53.706 -0.875 1.00 43.22 85 ASN A N 1
ATOM 677 C CA . ASN A 1 85 ? 22.228 55.108 -0.561 1.00 43.22 85 ASN A CA 1
ATOM 678 C C . ASN A 1 85 ? 21.996 55.201 0.945 1.00 43.22 85 ASN A C 1
ATOM 680 O O . ASN A 1 85 ? 20.981 54.731 1.458 1.00 43.22 85 ASN A O 1
ATOM 684 N N . ASP A 1 86 ? 22.957 55.815 1.623 1.00 44.81 86 ASP A N 1
ATOM 685 C CA . ASP A 1 86 ? 22.961 56.145 3.047 1.00 44.81 86 ASP A CA 1
ATOM 686 C C . ASP A 1 86 ? 21.988 57.312 3.320 1.00 44.81 86 ASP A C 1
ATOM 688 O O . ASP A 1 86 ? 22.362 58.415 3.713 1.00 44.81 86 ASP A O 1
ATOM 692 N N . ALA A 1 87 ? 20.710 57.093 2.999 1.00 42.53 87 ALA A N 1
ATOM 693 C CA . ALA A 1 87 ? 19.610 57.986 3.318 1.00 42.53 87 ALA A CA 1
ATOM 694 C C . ALA A 1 87 ? 18.711 57.280 4.331 1.00 42.53 87 ALA A C 1
ATOM 696 O O . ALA A 1 87 ? 17.915 56.401 3.994 1.00 42.53 87 ALA A O 1
ATOM 697 N N . SER A 1 88 ? 18.885 57.684 5.583 1.00 50.41 88 SER A N 1
ATOM 698 C CA . SER A 1 88 ? 18.110 57.342 6.766 1.00 50.41 88 SER A CA 1
ATOM 699 C C . SER A 1 88 ? 16.614 57.228 6.461 1.00 50.41 88 SER A C 1
ATOM 701 O O . SER A 1 88 ? 15.873 58.207 6.450 1.00 50.41 88 SER A O 1
ATOM 703 N N . THR A 1 89 ? 16.155 56.004 6.241 1.00 42.91 89 THR A N 1
ATOM 704 C CA . THR A 1 89 ? 14.805 55.605 6.621 1.00 42.91 89 THR A CA 1
ATOM 705 C C . THR A 1 89 ? 15.001 54.611 7.745 1.00 42.91 89 THR A C 1
ATOM 707 O O . THR A 1 89 ? 15.412 53.473 7.523 1.00 42.91 89 THR A O 1
ATOM 710 N N . GLU A 1 90 ? 14.808 55.086 8.975 1.00 45.03 90 GLU A N 1
ATOM 7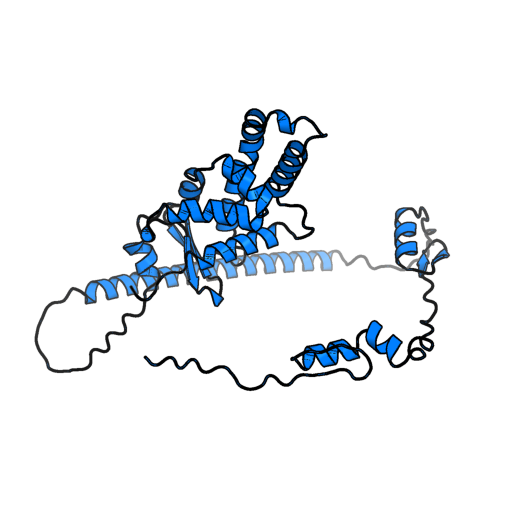11 C CA . GLU A 1 90 ? 14.725 54.238 10.156 1.00 45.03 90 GLU A CA 1
ATOM 712 C C . GLU A 1 90 ? 13.587 53.238 9.932 1.00 45.03 90 GLU A C 1
ATOM 714 O O . GLU A 1 90 ? 12.418 53.511 10.190 1.00 45.03 90 GLU A O 1
ATOM 719 N N . PHE A 1 91 ? 13.922 52.050 9.438 1.00 47.28 91 PHE A N 1
ATOM 720 C CA . PHE A 1 91 ? 13.168 50.879 9.835 1.00 47.28 91 PHE A CA 1
ATOM 721 C C . PHE A 1 91 ? 13.452 50.725 11.322 1.00 47.28 91 PHE A C 1
ATOM 723 O O . PHE A 1 91 ? 14.529 50.251 11.696 1.00 47.28 91 PHE A O 1
ATOM 730 N N . GLU A 1 92 ? 12.526 51.193 12.164 1.00 52.22 92 GLU A N 1
ATOM 731 C CA . GLU A 1 92 ? 12.522 50.856 13.581 1.00 52.22 92 GLU A CA 1
ATOM 732 C C . GLU A 1 92 ? 12.722 49.343 13.676 1.00 52.22 92 GLU A C 1
ATOM 734 O O . GLU A 1 92 ? 11.856 48.548 13.297 1.00 52.22 92 GLU A O 1
ATOM 739 N N . LYS A 1 93 ? 13.907 48.926 14.136 1.00 56.41 93 LYS A N 1
ATOM 740 C CA . LYS A 1 93 ? 14.096 47.555 14.596 1.00 56.41 93 LYS A CA 1
ATOM 741 C C . LYS A 1 93 ? 12.976 47.323 15.607 1.00 56.41 93 LYS A C 1
ATOM 743 O O . LYS A 1 93 ? 12.879 48.140 16.528 1.00 56.41 93 LYS A O 1
ATOM 748 N N . PRO A 1 94 ? 12.140 46.275 15.454 1.00 56.50 94 PRO A N 1
ATOM 749 C CA . PRO A 1 94 ? 11.100 46.006 16.432 1.00 56.50 94 PRO A CA 1
ATOM 750 C C . PRO A 1 94 ? 11.772 46.012 17.797 1.00 56.50 94 PRO A C 1
ATOM 752 O O . PRO A 1 94 ? 12.807 45.359 17.980 1.00 56.50 94 PRO A O 1
ATOM 755 N N . SER A 1 95 ? 11.269 46.866 18.692 1.00 66.69 95 SER A N 1
ATOM 756 C CA . SER A 1 95 ? 11.918 47.082 19.976 1.00 66.69 95 SER A CA 1
ATOM 757 C C . SER A 1 95 ? 12.121 45.723 20.643 1.00 66.69 95 SER A C 1
ATOM 759 O O . SER A 1 95 ? 11.286 44.825 20.506 1.00 66.69 95 SER A O 1
ATOM 761 N N . SER A 1 96 ? 13.244 45.547 21.343 1.00 70.75 96 SER A N 1
ATOM 762 C CA . SER A 1 96 ? 13.551 44.295 22.053 1.00 70.75 96 SER A CA 1
ATOM 763 C C . SER A 1 96 ? 12.343 43.806 22.869 1.00 70.75 96 SER A C 1
ATOM 765 O O . SER A 1 96 ? 12.053 42.615 22.912 1.00 70.75 96 SER A O 1
ATOM 767 N N . ASN A 1 97 ? 11.555 44.748 23.398 1.00 75.25 97 ASN A N 1
ATOM 768 C CA . ASN A 1 97 ? 10.318 44.497 24.124 1.00 75.25 97 ASN A CA 1
ATOM 769 C C . ASN A 1 97 ? 9.231 43.788 23.285 1.00 75.25 97 ASN A C 1
ATOM 771 O O . ASN A 1 97 ? 8.662 42.808 23.746 1.00 75.25 97 ASN A O 1
ATOM 775 N N . VAL A 1 98 ? 9.003 44.197 22.029 1.00 78.06 98 VAL A N 1
ATOM 776 C CA . VAL A 1 98 ? 8.046 43.533 21.116 1.00 78.06 98 VAL A CA 1
ATOM 777 C C . VAL A 1 98 ? 8.497 42.110 20.781 1.00 78.06 98 VAL A C 1
ATOM 779 O O . VAL A 1 98 ? 7.680 41.195 20.715 1.00 78.06 98 VAL A O 1
ATOM 782 N N . ILE A 1 99 ? 9.804 41.890 20.607 1.00 79.06 99 ILE A N 1
ATOM 783 C CA . ILE A 1 99 ? 10.356 40.550 20.354 1.00 79.06 99 ILE A CA 1
ATOM 784 C C . ILE A 1 99 ? 10.189 39.657 21.593 1.00 79.06 99 ILE A C 1
ATOM 786 O O . ILE A 1 99 ? 9.773 38.505 21.465 1.00 79.06 99 ILE A O 1
ATOM 790 N N . PHE A 1 100 ? 10.470 40.180 22.791 1.00 82.31 100 PHE A N 1
ATOM 791 C CA . PHE A 1 100 ? 10.260 39.457 24.047 1.00 82.31 100 PHE A CA 1
ATOM 792 C C . PHE A 1 100 ? 8.783 39.130 24.288 1.00 82.31 100 PHE A C 1
ATOM 794 O O . PHE A 1 100 ? 8.471 38.020 24.714 1.00 82.31 100 PHE A O 1
ATOM 801 N N . GLU A 1 101 ? 7.874 40.048 23.970 1.00 83.12 101 GLU A N 1
ATOM 802 C CA . GLU A 1 101 ? 6.435 39.836 24.116 1.00 83.12 101 GLU A CA 1
ATOM 803 C C . GLU A 1 101 ? 5.906 38.788 23.126 1.00 83.12 101 GLU A C 1
ATOM 805 O O . GLU A 1 101 ? 5.163 37.893 23.524 1.00 83.12 101 GLU A O 1
ATOM 810 N N . LEU A 1 102 ? 6.384 38.792 21.876 1.00 80.19 102 LEU A N 1
ATOM 811 C CA . LEU A 1 102 ? 6.082 37.740 20.897 1.00 80.19 102 LEU A CA 1
ATOM 812 C C . LEU A 1 102 ? 6.645 36.371 21.304 1.00 80.19 102 LEU A C 1
ATOM 814 O O . LEU A 1 102 ? 5.998 35.346 21.088 1.00 80.19 102 LEU A O 1
ATOM 818 N N . LEU A 1 103 ? 7.844 36.318 21.889 1.00 82.81 103 LEU A N 1
ATOM 819 C CA . LEU A 1 103 ? 8.410 35.069 22.410 1.00 82.81 103 LEU A CA 1
ATOM 820 C C . LEU A 1 103 ? 7.602 34.546 23.600 1.00 82.81 103 LEU A C 1
ATOM 822 O O . LEU A 1 103 ? 7.334 33.347 23.672 1.00 82.81 103 LEU A O 1
ATOM 826 N N . LYS A 1 104 ? 7.160 35.440 24.489 1.00 86.56 104 LYS A N 1
ATOM 827 C CA . LYS A 1 104 ? 6.302 35.094 25.623 1.00 86.56 104 LYS A CA 1
ATOM 828 C C . LYS A 1 104 ? 4.942 34.566 25.158 1.00 86.56 104 LYS A C 1
ATOM 830 O O . LYS A 1 104 ? 4.552 33.483 25.579 1.00 86.56 104 LYS A O 1
ATOM 835 N N . GLN A 1 105 ? 4.281 35.248 24.220 1.00 84.00 105 GLN A N 1
ATOM 836 C CA . GLN A 1 105 ? 3.016 34.789 23.633 1.00 84.00 105 GLN A CA 1
ATOM 837 C C . GLN A 1 105 ? 3.157 33.437 22.922 1.00 84.00 105 GLN A C 1
ATOM 839 O O . GLN A 1 105 ? 2.281 32.585 23.038 1.00 84.00 105 GLN A O 1
ATOM 844 N N . ASN A 1 106 ? 4.267 33.195 22.216 1.00 85.88 106 ASN A N 1
ATOM 845 C CA . ASN A 1 106 ? 4.525 31.892 21.598 1.00 85.88 106 ASN A CA 1
ATOM 846 C C . ASN A 1 106 ? 4.731 30.782 22.634 1.00 85.88 106 ASN A C 1
ATOM 848 O O . ASN A 1 106 ? 4.290 29.652 22.419 1.00 85.88 106 ASN A O 1
ATOM 852 N N . GLN A 1 107 ? 5.384 31.090 23.754 1.00 86.12 107 GLN A N 1
ATOM 853 C CA . GLN A 1 107 ? 5.559 30.142 24.847 1.00 86.12 107 GLN A CA 1
ATOM 854 C C . GLN A 1 107 ? 4.213 29.812 25.513 1.00 86.12 107 GLN A C 1
ATOM 856 O O . GLN A 1 107 ? 3.900 28.637 25.688 1.00 86.12 107 GLN A O 1
ATOM 861 N N . GLU A 1 108 ? 3.383 30.822 25.783 1.00 89.44 108 GLU A N 1
ATOM 862 C CA . GLU A 1 108 ? 2.024 30.656 26.321 1.00 89.44 108 GLU A CA 1
ATOM 863 C C . GLU A 1 108 ? 1.128 29.859 25.357 1.00 89.44 108 GLU A C 1
ATOM 865 O O . GLU A 1 108 ? 0.403 28.952 25.767 1.00 89.44 108 GLU A O 1
ATOM 870 N N . PHE A 1 109 ? 1.220 30.126 24.052 1.00 86.81 109 PHE A N 1
ATOM 871 C CA . PHE A 1 109 ? 0.472 29.385 23.038 1.00 86.81 109 PHE A CA 1
ATOM 872 C C . PHE A 1 109 ? 0.917 27.920 22.946 1.00 86.81 109 PHE A C 1
ATOM 874 O O . PHE A 1 109 ? 0.084 27.019 22.837 1.00 86.81 109 PHE A O 1
ATOM 881 N N . LYS A 1 110 ? 2.227 27.659 23.043 1.00 86.12 110 LYS A N 1
ATOM 882 C CA . LYS A 1 110 ? 2.774 26.299 23.108 1.00 86.12 110 LYS A CA 1
ATOM 883 C C . LYS A 1 110 ? 2.247 25.547 24.329 1.00 86.12 110 LYS A C 1
ATOM 885 O O . LYS A 1 110 ? 1.859 24.388 24.194 1.00 86.12 110 LYS A O 1
ATOM 890 N N . GLU A 1 111 ? 2.221 26.186 25.495 1.00 90.50 111 GLU A N 1
ATOM 891 C CA . GLU A 1 111 ? 1.668 25.593 26.717 1.00 90.50 111 GLU A CA 1
ATOM 892 C C . GLU A 1 111 ? 0.172 25.300 26.572 1.00 90.50 111 GLU A C 1
ATOM 894 O O . GLU A 1 111 ? -0.261 24.194 26.891 1.00 90.50 111 GLU A O 1
ATOM 899 N N . LEU A 1 112 ? -0.599 26.219 25.984 1.00 90.88 112 LEU A N 1
ATOM 900 C CA . LEU A 1 112 ? -2.026 26.026 25.726 1.00 90.88 112 LEU A CA 1
ATOM 901 C C . LEU A 1 112 ? -2.299 24.860 24.762 1.00 90.88 112 LEU A C 1
ATOM 903 O O . LEU A 1 112 ? -3.229 24.087 24.989 1.00 90.88 112 LEU A O 1
ATOM 907 N N . ILE A 1 113 ? -1.477 24.679 23.722 1.00 87.56 113 ILE A N 1
ATOM 908 C CA . ILE A 1 113 ? -1.572 23.520 22.816 1.00 87.56 113 ILE A CA 1
ATOM 909 C C . ILE A 1 113 ? -1.257 22.216 23.554 1.00 87.56 113 ILE A C 1
ATOM 911 O O . ILE A 1 113 ? -1.951 21.216 23.361 1.00 87.56 113 ILE A O 1
ATOM 915 N N . ILE A 1 114 ? -0.209 22.198 24.384 1.00 89.94 114 ILE A N 1
ATOM 916 C CA . ILE A 1 114 ? 0.167 21.005 25.156 1.00 89.94 114 ILE A CA 1
ATOM 917 C C . ILE A 1 114 ? -0.958 20.630 26.124 1.00 89.94 114 ILE A C 1
ATOM 919 O O . ILE A 1 114 ? -1.348 19.464 26.180 1.00 89.94 114 ILE A O 1
ATOM 923 N N . GLU A 1 115 ? -1.514 21.610 26.831 1.00 92.19 115 GLU A N 1
ATOM 924 C CA . GLU A 1 115 ? -2.612 21.407 27.774 1.00 92.19 115 GLU A CA 1
ATOM 925 C C . GLU A 1 115 ? -3.889 20.941 27.060 1.00 92.19 115 GLU A C 1
ATOM 927 O O . GLU A 1 115 ? -4.513 19.966 27.475 1.00 92.19 115 GLU A O 1
ATOM 932 N N . GLN A 1 116 ? -4.239 21.546 25.920 1.00 85.69 116 GLN A N 1
ATOM 933 C CA . GLN A 1 116 ? -5.374 21.098 25.109 1.00 85.69 116 GLN A CA 1
ATOM 934 C C . GLN A 1 116 ? -5.188 19.656 24.610 1.00 85.69 116 GLN A C 1
ATOM 936 O O . GLN A 1 116 ? -6.131 18.863 24.656 1.00 85.69 116 GLN A O 1
ATOM 941 N N . ASN A 1 117 ? -3.982 19.290 24.167 1.00 84.44 117 ASN A N 1
ATOM 942 C CA . ASN A 1 117 ? -3.671 17.923 23.744 1.00 84.44 117 ASN A CA 1
ATOM 943 C C . ASN A 1 117 ? -3.765 16.933 24.906 1.00 84.44 117 ASN A C 1
ATOM 945 O O . ASN A 1 117 ? -4.305 15.840 24.733 1.00 84.44 117 ASN A O 1
ATOM 949 N N . LYS A 1 118 ? -3.289 17.318 26.094 1.00 88.06 118 LYS A N 1
ATOM 950 C CA . LYS A 1 118 ? -3.403 16.502 27.304 1.00 88.06 118 LYS A CA 1
ATOM 951 C C . LYS A 1 118 ? -4.869 16.274 27.676 1.00 88.06 118 LYS A C 1
ATOM 953 O O . LYS A 1 118 ? -5.270 15.127 27.844 1.00 88.06 118 LYS A O 1
ATOM 958 N N . GLN A 1 119 ? -5.690 17.324 27.686 1.00 87.56 119 GLN A N 1
ATOM 959 C CA . GLN A 1 119 ? -7.129 17.210 27.949 1.00 87.56 119 GLN A CA 1
ATOM 960 C C . GLN A 1 119 ? -7.858 16.377 26.887 1.00 87.56 119 GLN A C 1
ATOM 962 O O . GLN A 1 119 ? -8.754 15.598 27.213 1.00 87.56 119 GLN A O 1
ATOM 967 N N . MET A 1 120 ? -7.480 16.495 25.609 1.00 83.06 120 MET A N 1
ATOM 968 C CA . MET A 1 120 ? -8.028 15.649 24.545 1.00 83.06 120 MET A CA 1
ATOM 969 C C . MET A 1 120 ? -7.647 14.176 24.752 1.00 83.06 120 MET A C 1
ATOM 971 O O . MET A 1 120 ? -8.487 13.293 24.569 1.00 83.06 120 MET A O 1
ATOM 975 N N . MET A 1 121 ? -6.409 13.903 25.168 1.00 83.62 121 MET A N 1
ATOM 976 C CA . MET A 1 121 ? -5.940 12.552 25.474 1.00 83.62 121 MET A CA 1
ATOM 977 C C . MET A 1 121 ? -6.674 11.959 26.683 1.00 83.62 121 MET A C 1
ATOM 979 O O . MET A 1 121 ? -7.134 10.821 26.609 1.00 83.62 121 MET A O 1
ATOM 983 N N . GLU A 1 122 ? -6.863 12.738 27.750 1.00 88.00 122 GLU A N 1
ATOM 984 C CA . GLU A 1 122 ? -7.628 12.336 28.938 1.00 88.00 122 GLU A CA 1
ATOM 985 C C . GLU A 1 122 ? -9.090 12.031 28.593 1.00 88.00 122 GLU A C 1
ATOM 987 O O . GLU A 1 122 ? -9.581 10.953 28.929 1.00 88.00 122 GLU A O 1
ATOM 992 N N . LYS A 1 123 ? -9.768 12.901 27.829 1.00 80.94 123 LYS A N 1
ATOM 993 C CA . LYS A 1 123 ? -11.148 12.650 27.371 1.00 80.94 123 LYS A CA 1
ATOM 994 C C . LYS A 1 123 ? -11.267 11.443 26.445 1.00 80.94 123 LYS A C 1
ATOM 996 O O . LYS A 1 123 ? -12.291 10.757 26.463 1.00 80.94 123 LYS A O 1
ATOM 1001 N N . ASN A 1 124 ? -10.251 11.169 25.628 1.00 76.19 124 ASN A N 1
ATOM 1002 C CA . ASN A 1 124 ? -10.211 9.959 24.808 1.00 76.19 124 ASN A CA 1
ATOM 1003 C C . ASN A 1 124 ? -10.033 8.708 25.674 1.00 76.19 124 ASN A C 1
ATOM 1005 O O . ASN A 1 124 ? -10.708 7.708 25.438 1.00 76.19 124 ASN A O 1
ATOM 1009 N N . MET A 1 125 ? -9.177 8.768 26.696 1.00 81.50 125 MET A N 1
ATOM 1010 C CA . MET A 1 125 ? -8.967 7.663 27.630 1.00 81.50 125 MET A CA 1
ATOM 1011 C C . MET A 1 125 ? -10.216 7.393 28.482 1.00 81.50 125 MET A C 1
ATOM 1013 O O . MET A 1 125 ? -10.580 6.239 28.702 1.00 81.50 125 MET A O 1
ATOM 1017 N N . GLU A 1 126 ? -10.915 8.442 28.919 1.00 82.81 126 GLU A N 1
ATOM 1018 C CA . GLU A 1 126 ? -12.196 8.328 29.621 1.00 82.81 126 GLU A CA 1
ATOM 1019 C C . GLU A 1 126 ? -13.285 7.739 28.714 1.00 82.81 126 GLU A C 1
ATOM 1021 O O . GLU A 1 126 ? -13.987 6.817 29.125 1.00 82.81 126 GLU A O 1
ATOM 1026 N N . ASN A 1 127 ? -13.365 8.168 27.448 1.00 79.44 127 ASN A N 1
ATOM 1027 C CA . ASN A 1 127 ? -14.257 7.545 26.465 1.00 79.44 127 ASN A CA 1
ATOM 1028 C C . ASN A 1 127 ? -13.936 6.063 26.242 1.00 79.44 127 ASN A C 1
ATOM 1030 O O . ASN A 1 127 ? -14.858 5.257 26.149 1.00 79.44 127 ASN A O 1
ATOM 1034 N N . GLN A 1 128 ? -12.656 5.683 26.180 1.00 76.75 128 GLN A N 1
ATOM 1035 C CA . GLN A 1 128 ? -12.261 4.276 26.077 1.00 76.75 128 GLN A CA 1
ATOM 1036 C C . GLN A 1 128 ? -12.698 3.474 27.308 1.00 76.75 128 GLN A C 1
ATOM 1038 O O . GLN A 1 128 ? -13.248 2.385 27.152 1.00 76.75 128 GLN A O 1
ATOM 1043 N N . LYS A 1 129 ? -12.529 4.013 28.524 1.00 82.12 129 LYS A N 1
ATOM 1044 C CA . LYS A 1 129 ? -13.015 3.371 29.759 1.00 82.12 129 LYS A CA 1
ATOM 1045 C C . LYS A 1 129 ? -14.536 3.234 29.778 1.00 82.12 129 LYS A C 1
ATOM 1047 O O . LYS A 1 129 ? -15.042 2.174 30.132 1.00 82.12 129 LYS A O 1
ATOM 1052 N N . LEU A 1 130 ? -15.267 4.267 29.359 1.00 81.88 130 LEU A N 1
ATOM 1053 C CA . LEU A 1 130 ? -16.727 4.222 29.277 1.00 81.88 130 LEU A CA 1
ATOM 1054 C C . LEU A 1 130 ? -17.190 3.173 28.254 1.00 81.88 130 LEU A C 1
ATOM 1056 O O . LEU A 1 130 ? -18.117 2.412 28.517 1.00 81.88 130 LEU A O 1
ATOM 1060 N N . GLN A 1 131 ? -16.508 3.084 27.107 1.00 75.25 131 GLN A N 1
ATOM 1061 C CA . GLN A 1 131 ? -16.757 2.049 26.102 1.00 75.25 131 GLN A CA 1
ATOM 1062 C C . GLN A 1 131 ? -16.464 0.643 26.642 1.00 75.25 131 GLN A C 1
ATOM 1064 O O . GLN A 1 131 ? -17.252 -0.265 26.388 1.00 75.25 131 GLN A O 1
ATOM 1069 N N . GLN A 1 132 ? -15.396 0.461 27.425 1.00 76.44 132 GLN A N 1
ATOM 1070 C CA . GLN A 1 132 ? -15.094 -0.809 28.099 1.00 76.44 132 GLN A CA 1
ATOM 1071 C C . GLN A 1 132 ? -16.168 -1.188 29.131 1.00 76.44 132 GLN A C 1
ATOM 1073 O O . GLN A 1 132 ? -16.626 -2.327 29.147 1.00 76.44 132 GLN A O 1
ATOM 1078 N N . GLN A 1 133 ? -16.637 -0.241 29.948 1.00 81.06 133 GLN A N 1
ATOM 1079 C CA . GLN A 1 133 ? -17.712 -0.492 30.917 1.00 81.06 133 GLN A CA 1
ATOM 1080 C C . GLN A 1 133 ? -19.041 -0.838 30.231 1.00 81.06 133 GLN A C 1
ATOM 1082 O O . GLN A 1 133 ? -19.723 -1.776 30.640 1.00 81.06 133 GLN A O 1
ATOM 1087 N N . LEU A 1 134 ? -19.400 -0.125 29.158 1.00 73.69 134 LEU A N 1
ATOM 1088 C CA . LEU A 1 134 ? -20.581 -0.446 28.350 1.00 73.69 134 LEU A CA 1
ATOM 1089 C C . LEU A 1 134 ? -20.472 -1.838 27.717 1.00 73.69 134 LEU A C 1
ATOM 1091 O O . LEU A 1 134 ? -21.461 -2.569 27.665 1.00 73.69 134 LEU A O 1
ATOM 1095 N N . PHE A 1 135 ? -19.273 -2.220 27.280 1.00 72.06 135 PHE A N 1
ATOM 1096 C CA . PHE A 1 135 ? -18.994 -3.545 26.740 1.00 72.06 135 PHE A CA 1
ATOM 1097 C C . PHE A 1 135 ? -19.169 -4.654 27.790 1.00 72.06 135 PHE A C 1
ATOM 1099 O O . PHE A 1 135 ? -19.830 -5.653 27.512 1.00 72.06 135 PHE A O 1
ATOM 1106 N N . GLU A 1 136 ? -18.656 -4.471 29.010 1.00 76.12 136 GLU A N 1
ATOM 1107 C CA . GLU A 1 136 ? -18.859 -5.422 30.115 1.00 76.12 136 GLU A CA 1
ATOM 1108 C C . GLU A 1 136 ? -20.332 -5.585 30.511 1.00 76.12 136 GLU A C 1
ATOM 1110 O O . GLU A 1 136 ? -20.759 -6.673 30.897 1.00 76.12 136 GLU A O 1
ATOM 1115 N N . ILE A 1 137 ? -21.122 -4.513 30.443 1.00 74.94 137 ILE A N 1
ATOM 1116 C CA . ILE A 1 137 ? -22.559 -4.583 30.727 1.00 74.94 137 ILE A CA 1
ATOM 1117 C C . ILE A 1 137 ? -23.272 -5.345 29.605 1.00 74.94 137 ILE A C 1
ATOM 1119 O O . ILE A 1 137 ? -24.050 -6.257 29.883 1.00 74.94 137 ILE A O 1
ATOM 1123 N N . ALA A 1 138 ? -22.978 -5.026 28.341 1.00 67.56 138 ALA A N 1
ATOM 1124 C CA . ALA A 1 138 ? -23.594 -5.679 27.187 1.00 67.56 138 ALA A CA 1
ATOM 1125 C C . ALA A 1 138 ? -23.292 -7.190 27.126 1.00 67.56 138 ALA A C 1
ATOM 1127 O O . ALA A 1 138 ? -24.174 -7.985 26.796 1.00 67.56 138 ALA A O 1
ATOM 1128 N N . SER A 1 139 ? -22.078 -7.605 27.501 1.00 63.22 139 SER A N 1
ATOM 1129 C CA . SER A 1 139 ? -21.698 -9.023 27.537 1.00 63.22 139 SER A CA 1
ATOM 1130 C C . SER A 1 139 ? -22.384 -9.801 28.669 1.00 63.22 139 SER A C 1
ATOM 1132 O O . SER A 1 139 ? -22.756 -10.956 28.472 1.00 63.22 139 SER A O 1
ATOM 1134 N N . LYS A 1 140 ? -22.650 -9.174 29.826 1.00 65.00 140 LYS A N 1
ATOM 1135 C CA . LYS A 1 140 ? -23.379 -9.801 30.950 1.00 65.00 140 LYS A CA 1
ATOM 1136 C C . LYS A 1 140 ? -24.883 -9.964 30.688 1.00 65.00 140 LYS A C 1
ATOM 1138 O O . LYS A 1 140 ? -25.484 -10.918 31.179 1.00 65.00 140 LYS A O 1
ATOM 1143 N N . VAL A 1 141 ? -25.492 -9.081 29.890 1.00 57.09 141 VAL A N 1
ATOM 1144 C CA . VAL A 1 141 ? -26.929 -9.148 29.542 1.00 57.09 141 VAL A CA 1
ATOM 1145 C C . VAL A 1 141 ? -27.263 -10.366 28.669 1.00 57.09 141 VAL A C 1
ATOM 1147 O O . VAL A 1 141 ? -28.376 -10.879 28.740 1.00 57.09 141 VAL A O 1
ATOM 1150 N N . SER A 1 142 ? -26.295 -10.907 27.924 1.00 51.84 142 SER A N 1
ATOM 1151 C CA . SER A 1 142 ? -26.509 -12.085 27.066 1.00 51.84 142 SER A CA 1
ATOM 1152 C C . SER A 1 142 ? -26.602 -13.418 27.832 1.00 51.84 142 SER A C 1
ATOM 1154 O O . SER A 1 142 ? -26.956 -14.433 27.238 1.00 51.84 142 SER A O 1
ATOM 1156 N N . SER A 1 143 ? -26.329 -13.431 29.144 1.00 44.59 143 SER A N 1
ATOM 1157 C CA . SER A 1 143 ? -26.139 -14.666 29.928 1.00 44.59 143 SER A CA 1
ATOM 1158 C C . SER A 1 143 ? -27.174 -14.898 31.039 1.00 44.59 143 SER A C 1
ATOM 1160 O O . SER A 1 143 ? -26.976 -15.784 31.869 1.00 44.59 143 SER A O 1
ATOM 1162 N N . THR A 1 144 ? -28.273 -14.132 31.099 1.00 38.50 144 THR A N 1
ATOM 1163 C CA . THR A 1 144 ? -29.285 -14.299 32.164 1.00 38.50 144 THR A CA 1
ATOM 1164 C C . THR A 1 144 ? -30.521 -15.053 31.672 1.00 38.50 144 THR A C 1
ATOM 1166 O O . THR A 1 144 ? -31.425 -14.496 31.055 1.00 38.50 144 THR A O 1
ATOM 1169 N N . THR A 1 145 ? -30.574 -16.340 32.001 1.00 43.00 145 THR A N 1
ATOM 1170 C CA . THR A 1 145 ? -31.749 -17.211 31.903 1.00 43.00 145 THR A CA 1
ATOM 1171 C C . THR A 1 145 ? -32.713 -16.911 33.060 1.00 43.00 145 THR A C 1
ATOM 1173 O O . THR A 1 145 ? -32.345 -17.184 34.200 1.00 43.00 145 THR A O 1
ATOM 1176 N N . ASN A 1 146 ? -33.924 -16.378 32.809 1.00 36.25 146 ASN A N 1
ATOM 1177 C CA . ASN A 1 146 ? -35.200 -16.928 33.323 1.00 36.25 146 ASN A CA 1
ATOM 1178 C C . ASN A 1 146 ? -36.470 -16.070 33.096 1.00 36.25 146 ASN A C 1
ATOM 1180 O O . ASN A 1 146 ? -36.476 -14.852 33.231 1.00 36.25 146 ASN A O 1
ATOM 1184 N N . THR A 1 147 ? -37.567 -16.817 32.892 1.00 35.88 147 THR A N 1
ATOM 1185 C CA . THR A 1 147 ? -38.991 -16.552 33.209 1.00 35.88 147 THR A CA 1
ATOM 1186 C C . THR A 1 147 ? -39.791 -15.491 32.437 1.00 35.88 147 THR A C 1
ATOM 1188 O O . THR A 1 147 ? -39.908 -14.338 32.827 1.00 35.88 147 THR A O 1
ATOM 1191 N N . ASN A 1 148 ? -40.470 -15.983 31.395 1.00 42.34 148 ASN A N 1
ATOM 1192 C CA . ASN A 1 148 ? -41.915 -15.876 31.146 1.00 42.34 148 ASN A CA 1
ATOM 1193 C C . ASN A 1 148 ? -42.625 -14.576 31.590 1.00 42.34 148 ASN A C 1
ATOM 1195 O O . ASN A 1 148 ? -43.201 -14.523 32.670 1.00 42.34 148 ASN A O 1
ATOM 1199 N N . THR A 1 149 ? -42.695 -13.581 30.701 1.00 35.19 149 THR A N 1
ATOM 1200 C CA . THR A 1 149 ? -43.891 -12.740 30.517 1.00 35.19 149 THR A CA 1
ATOM 1201 C C . THR A 1 149 ? -43.981 -12.269 29.065 1.00 35.19 149 THR A C 1
ATOM 1203 O O . THR A 1 149 ? -42.992 -12.024 28.381 1.00 35.19 149 THR A O 1
ATOM 1206 N N . ASN A 1 150 ? -45.219 -12.226 28.595 1.00 44.56 150 ASN A N 1
ATOM 1207 C CA . ASN A 1 150 ? -45.665 -11.982 27.237 1.00 44.56 150 ASN A CA 1
ATOM 1208 C C . ASN A 1 150 ? -45.360 -10.536 26.788 1.00 44.56 150 ASN A C 1
ATOM 1210 O O . ASN A 1 150 ? -45.965 -9.604 27.309 1.00 44.56 150 ASN A O 1
ATOM 1214 N N . CYS A 1 151 ? -44.467 -10.342 25.812 1.00 32.06 151 CYS A N 1
ATOM 1215 C CA . CYS A 1 151 ? -44.463 -9.154 24.949 1.00 32.06 151 CYS A CA 1
ATOM 1216 C C . CYS A 1 151 ? -43.707 -9.448 23.646 1.00 32.06 151 CYS A C 1
ATOM 1218 O O . CYS A 1 151 ? -42.478 -9.454 23.577 1.00 32.06 151 CYS A O 1
ATOM 1220 N N . HIS A 1 152 ? -44.474 -9.727 22.600 1.00 42.38 152 HIS A N 1
ATOM 1221 C CA . HIS A 1 152 ? -44.002 -9.891 21.236 1.00 42.38 152 HIS A CA 1
ATOM 1222 C C . HIS A 1 152 ? -43.704 -8.512 20.629 1.00 42.38 152 HIS A C 1
ATOM 1224 O O . HIS A 1 152 ? -44.629 -7.856 20.164 1.00 42.38 152 HIS A O 1
ATOM 1230 N N . ASN A 1 153 ? -42.436 -8.075 20.655 1.00 39.41 153 ASN A N 1
ATOM 1231 C CA . ASN A 1 153 ? -41.792 -7.323 19.563 1.00 39.41 153 ASN A CA 1
ATOM 1232 C C . ASN A 1 153 ? -40.271 -7.180 19.802 1.00 39.41 153 ASN A C 1
ATOM 1234 O O . ASN A 1 153 ? -39.761 -6.098 20.091 1.00 39.41 153 ASN A O 1
ATOM 1238 N N . SER A 1 154 ? -39.515 -8.274 19.707 1.00 38.75 154 SER A N 1
ATOM 1239 C CA . SER A 1 154 ? -38.053 -8.189 19.625 1.00 38.75 154 SER A CA 1
ATOM 1240 C C . SER A 1 154 ? -37.658 -7.916 18.176 1.00 38.75 154 SER A C 1
ATOM 1242 O O . SER A 1 154 ? -37.362 -8.834 17.413 1.00 38.75 154 SER A O 1
ATOM 1244 N N . ASN A 1 155 ? -37.659 -6.645 17.782 1.00 39.53 155 ASN A N 1
ATOM 1245 C CA . ASN A 1 155 ? -36.922 -6.230 16.598 1.00 39.53 155 ASN A CA 1
ATOM 1246 C C . ASN A 1 155 ? -35.435 -6.285 16.984 1.00 39.53 155 ASN A C 1
ATOM 1248 O O . ASN A 1 155 ? -34.902 -5.319 17.534 1.00 39.53 155 ASN A O 1
ATOM 1252 N N . SER A 1 156 ? -34.786 -7.445 16.818 1.00 42.78 156 SER A N 1
ATOM 1253 C CA . SER A 1 156 ? -33.350 -7.590 17.071 1.00 42.78 156 SER A CA 1
ATOM 1254 C C . SER A 1 156 ? -32.588 -6.855 15.968 1.00 42.78 156 SER A C 1
ATOM 1256 O O . SER A 1 156 ? -32.091 -7.447 15.012 1.00 42.78 156 SER A O 1
ATOM 1258 N N . ASN A 1 157 ? -32.513 -5.533 16.085 1.00 44.66 157 ASN A N 1
ATOM 1259 C CA . ASN A 1 157 ? -31.522 -4.745 15.374 1.00 44.66 157 ASN A CA 1
ATOM 1260 C C . ASN A 1 157 ? -30.163 -5.069 16.003 1.00 44.66 157 ASN A C 1
ATOM 1262 O O . ASN A 1 157 ? -29.673 -4.314 16.842 1.00 44.66 157 ASN A O 1
ATOM 1266 N N . ASN A 1 158 ? -29.566 -6.203 15.626 1.00 59.66 158 ASN A N 1
ATOM 1267 C CA . ASN A 1 158 ? -28.164 -6.487 15.915 1.00 59.66 158 ASN A CA 1
ATOM 1268 C C . ASN A 1 158 ? -27.325 -5.493 15.105 1.00 59.66 158 ASN A C 1
ATOM 1270 O O . ASN A 1 158 ? -26.890 -5.762 13.989 1.00 59.66 158 ASN A O 1
ATOM 1274 N N . GLN A 1 159 ? -27.179 -4.282 15.636 1.00 76.00 159 GLN A N 1
ATOM 1275 C CA . GLN A 1 159 ? -26.329 -3.260 15.061 1.00 76.00 159 GLN A CA 1
ATOM 1276 C C . GLN A 1 159 ? -24.884 -3.750 15.154 1.00 76.00 159 GLN A C 1
ATOM 1278 O O . GLN A 1 159 ? -24.379 -3.992 16.249 1.00 76.00 159 GLN A O 1
ATOM 1283 N N . PHE A 1 160 ? -24.229 -3.891 14.001 1.00 87.12 160 PHE A N 1
ATOM 1284 C CA . PHE A 1 160 ? -22.831 -4.298 13.908 1.00 87.12 160 PHE A CA 1
ATOM 1285 C C . PHE A 1 160 ? -21.950 -3.479 14.869 1.00 87.12 160 PHE A C 1
ATOM 1287 O O . PHE A 1 160 ? -21.856 -2.250 14.752 1.00 87.12 160 PHE A O 1
ATOM 1294 N N . ASN A 1 161 ? -21.298 -4.161 15.812 1.00 92.31 161 ASN A N 1
ATOM 1295 C CA . ASN A 1 161 ? -20.390 -3.547 16.773 1.00 92.31 161 ASN A CA 1
ATOM 1296 C C . ASN A 1 161 ? -18.942 -3.712 16.298 1.00 92.31 161 ASN A C 1
ATOM 1298 O O . ASN A 1 161 ? -18.337 -4.774 16.439 1.00 92.31 161 ASN A O 1
ATOM 1302 N N . LEU A 1 162 ? -18.374 -2.625 15.772 1.00 93.50 162 LEU A N 1
ATOM 1303 C CA . LEU A 1 162 ? -17.007 -2.602 15.256 1.00 93.50 162 LEU A CA 1
ATOM 1304 C C . LEU A 1 162 ? -15.963 -2.972 16.315 1.00 93.50 162 LEU A C 1
ATOM 1306 O O . LEU A 1 162 ? -15.018 -3.692 16.009 1.00 93.50 162 LEU A O 1
ATOM 1310 N N . GLN A 1 163 ? -16.123 -2.499 17.551 1.00 93.25 163 GLN A N 1
ATOM 1311 C CA . GLN A 1 163 ? -15.147 -2.767 18.604 1.00 93.25 163 GLN A CA 1
ATOM 1312 C C . GLN A 1 163 ? -15.166 -4.246 19.005 1.00 93.25 163 GLN A C 1
ATOM 1314 O O . GLN A 1 163 ? -14.101 -4.821 19.213 1.00 93.25 163 GLN A O 1
ATOM 1319 N N . PHE A 1 164 ? -16.347 -4.872 19.054 1.00 93.19 164 PHE A N 1
ATOM 1320 C CA . PHE A 1 164 ? -16.474 -6.315 19.284 1.00 93.19 164 PHE A CA 1
ATOM 1321 C C . PHE A 1 164 ? -15.836 -7.112 18.138 1.00 93.19 164 PHE A C 1
ATOM 1323 O O . PHE A 1 164 ? -15.018 -7.992 18.387 1.00 93.19 164 PHE A O 1
ATOM 1330 N N . PHE A 1 165 ? -16.135 -6.762 16.882 1.00 95.06 165 PHE A N 1
ATOM 1331 C CA . PHE A 1 165 ? -15.525 -7.419 15.723 1.00 95.06 165 PHE A CA 1
ATOM 1332 C C . PHE A 1 165 ? -13.993 -7.366 15.785 1.00 95.06 165 PHE A C 1
ATOM 1334 O O . PHE A 1 165 ? -13.334 -8.395 15.707 1.00 95.06 165 PHE A O 1
ATOM 1341 N N . LEU A 1 166 ? -13.411 -6.185 16.007 1.00 96.00 166 LEU A N 1
ATOM 1342 C CA . LEU A 1 166 ? -11.956 -6.044 16.040 1.00 96.00 166 LEU A CA 1
ATOM 1343 C C . LEU A 1 166 ? -11.324 -6.790 17.228 1.00 96.00 166 LEU A C 1
ATOM 1345 O O . LEU A 1 166 ? -10.377 -7.550 17.039 1.00 96.00 166 LEU A O 1
ATOM 1349 N N . ASN A 1 167 ? -11.837 -6.605 18.447 1.00 94.88 167 ASN A N 1
ATOM 1350 C CA . ASN A 1 167 ? -11.145 -7.080 19.655 1.00 94.88 167 ASN A CA 1
ATOM 1351 C C . ASN A 1 167 ? -11.532 -8.486 20.103 1.00 94.88 167 ASN A C 1
ATOM 1353 O O . ASN A 1 167 ? -10.755 -9.089 20.831 1.00 94.88 167 ASN A O 1
ATOM 1357 N N . GLU A 1 168 ? -12.675 -9.015 19.664 1.00 92.31 168 GLU A N 1
ATOM 1358 C CA . GLU A 1 168 ? -13.101 -10.383 19.978 1.00 92.31 168 GLU A CA 1
ATOM 1359 C C . GLU A 1 168 ? -13.015 -11.290 18.751 1.00 92.31 168 GLU A C 1
ATOM 1361 O O . GLU A 1 168 ? -12.382 -12.342 18.806 1.00 92.31 168 GLU A O 1
ATOM 1366 N N . THR A 1 169 ? -13.610 -10.883 17.621 1.00 93.50 169 THR A N 1
ATOM 1367 C CA . THR A 1 169 ? -13.643 -11.719 16.404 1.00 93.50 169 THR A CA 1
ATOM 1368 C C . THR A 1 169 ? -12.273 -11.779 15.725 1.00 93.50 169 THR A C 1
ATOM 1370 O O . THR A 1 169 ? -11.785 -12.861 15.413 1.00 93.50 169 THR A O 1
ATOM 1373 N N . CYS A 1 170 ? -11.608 -10.632 15.573 1.00 96.06 170 CYS A N 1
ATOM 1374 C CA . CYS A 1 170 ? -10.277 -10.506 14.974 1.00 96.06 170 CYS A CA 1
ATOM 1375 C C . CYS A 1 170 ? -9.165 -10.359 16.026 1.00 96.06 170 CYS A C 1
ATOM 1377 O O . CYS A 1 170 ? -8.124 -9.741 15.774 1.00 96.06 170 CYS A O 1
ATOM 1379 N N . LYS A 1 171 ? -9.372 -10.894 17.236 1.00 94.56 171 LYS A N 1
ATOM 1380 C CA . LYS A 1 171 ? -8.413 -10.760 18.343 1.00 94.56 171 LYS A CA 1
ATOM 1381 C C . LYS A 1 171 ? -7.042 -11.350 18.002 1.00 94.56 171 LYS A C 1
ATOM 1383 O O . LYS A 1 171 ? -6.027 -10.755 18.351 1.00 94.56 171 LYS A O 1
ATOM 1388 N N . ASP A 1 172 ? -7.028 -12.444 17.242 1.00 95.88 172 ASP A N 1
ATOM 1389 C CA . ASP A 1 172 ? -5.828 -13.188 16.844 1.00 95.88 172 ASP A CA 1
ATOM 1390 C C . ASP A 1 172 ? -5.262 -12.718 15.487 1.00 95.88 172 ASP A C 1
ATOM 1392 O O . ASP A 1 172 ? -4.509 -13.442 14.830 1.00 95.88 172 ASP A O 1
ATOM 1396 N N . ALA A 1 173 ? -5.645 -11.519 15.031 1.00 97.75 173 ALA A N 1
ATOM 1397 C CA . ALA A 1 173 ? -5.042 -10.899 13.859 1.00 97.75 173 ALA A CA 1
ATOM 1398 C C . ALA A 1 173 ? -3.555 -10.612 14.055 1.00 97.75 173 ALA A C 1
ATOM 1400 O O . ALA A 1 173 ? -3.102 -10.286 15.152 1.00 97.75 173 ALA A O 1
ATOM 1401 N N . LEU A 1 174 ? -2.808 -10.714 12.957 1.00 97.56 174 LEU A N 1
ATOM 1402 C CA . LEU A 1 174 ? -1.392 -10.366 12.929 1.00 97.56 174 LEU A CA 1
ATOM 1403 C C . LEU A 1 174 ? -1.203 -8.876 13.215 1.00 97.56 174 LEU A C 1
ATOM 1405 O O . LEU A 1 174 ? -2.056 -8.055 12.864 1.00 97.56 174 LEU A O 1
ATOM 1409 N N . ASN A 1 175 ? -0.044 -8.510 13.759 1.00 98.12 175 ASN A N 1
ATOM 1410 C CA . ASN A 1 175 ? 0.388 -7.123 13.689 1.00 98.12 175 ASN A CA 1
ATOM 1411 C C . ASN A 1 175 ? 0.775 -6.774 12.249 1.00 98.12 175 ASN A C 1
ATOM 1413 O O . ASN A 1 175 ? 1.286 -7.608 11.498 1.00 98.12 175 ASN A O 1
ATOM 1417 N N . LEU A 1 176 ? 0.566 -5.518 11.858 1.00 97.81 176 LEU A N 1
ATOM 1418 C CA . LEU A 1 176 ? 0.923 -5.028 10.530 1.00 97.81 176 LEU A CA 1
ATOM 1419 C C . LEU A 1 176 ? 2.409 -5.245 10.233 1.00 97.81 176 LEU A C 1
ATOM 1421 O O . LEU A 1 176 ? 2.766 -5.588 9.108 1.00 97.81 176 LEU A O 1
ATOM 1425 N N . THR A 1 177 ? 3.261 -5.065 11.242 1.00 96.38 177 THR A N 1
ATOM 1426 C CA . THR A 1 177 ? 4.702 -5.308 11.128 1.00 96.38 177 THR A CA 1
ATOM 1427 C C . THR A 1 177 ? 4.991 -6.783 10.813 1.00 96.38 177 THR A C 1
ATOM 1429 O O . THR A 1 177 ? 5.663 -7.062 9.821 1.00 96.38 177 THR A O 1
ATOM 1432 N N . ASP A 1 178 ? 4.381 -7.718 11.549 1.00 97.56 178 ASP A N 1
ATOM 1433 C CA . ASP A 1 178 ? 4.539 -9.166 11.331 1.00 97.56 178 ASP A CA 1
ATOM 1434 C C . ASP A 1 178 ? 4.040 -9.587 9.943 1.00 97.56 178 ASP A C 1
ATOM 1436 O O . ASP A 1 178 ? 4.678 -10.370 9.239 1.00 97.56 178 ASP A O 1
ATOM 1440 N N . PHE A 1 179 ? 2.907 -9.029 9.511 1.00 97.56 179 PHE A N 1
ATOM 1441 C CA . PHE A 1 179 ? 2.380 -9.259 8.171 1.00 97.56 179 PHE A CA 1
ATOM 1442 C C . PHE A 1 179 ? 3.371 -8.814 7.093 1.00 97.56 179 PHE A C 1
ATOM 1444 O O . PHE A 1 179 ? 3.672 -9.584 6.184 1.00 97.56 179 PHE A O 1
ATOM 1451 N N . VAL A 1 180 ? 3.912 -7.595 7.200 1.00 97.25 180 VAL A N 1
ATOM 1452 C CA . VAL A 1 180 ? 4.892 -7.069 6.238 1.00 97.25 180 VAL A CA 1
ATOM 1453 C C . VAL A 1 180 ? 6.147 -7.933 6.200 1.00 97.25 180 VAL A C 1
ATOM 1455 O O . VAL A 1 180 ? 6.726 -8.135 5.129 1.00 97.25 180 VAL A O 1
ATOM 1458 N N . GLU A 1 181 ? 6.579 -8.467 7.342 1.00 96.19 181 GLU A N 1
ATOM 1459 C CA . GLU A 1 181 ? 7.701 -9.399 7.426 1.00 96.19 181 GLU A CA 1
ATOM 1460 C C . GLU A 1 181 ? 7.446 -10.695 6.653 1.00 96.19 181 GLU A C 1
ATOM 1462 O O . GLU A 1 181 ? 8.324 -11.123 5.901 1.00 96.19 181 GLU A O 1
ATOM 1467 N N . GLN A 1 182 ? 6.232 -11.235 6.753 1.00 95.69 182 GLN A N 1
ATOM 1468 C CA . GLN A 1 182 ? 5.809 -12.495 6.139 1.00 95.69 182 GLN A CA 1
ATOM 1469 C C . GLN A 1 182 ? 5.423 -12.388 4.657 1.00 95.69 182 GLN A C 1
ATOM 1471 O O . GLN A 1 182 ? 5.188 -13.422 4.025 1.00 95.69 182 GLN A O 1
ATOM 1476 N N . ILE A 1 183 ? 5.358 -11.177 4.087 1.00 95.81 183 ILE A N 1
ATOM 1477 C CA . ILE A 1 183 ? 5.030 -10.987 2.669 1.00 95.81 183 ILE A CA 1
ATOM 1478 C C . ILE A 1 183 ? 5.991 -11.788 1.790 1.00 95.81 183 ILE A C 1
ATOM 1480 O O . ILE A 1 183 ? 7.205 -11.564 1.773 1.00 95.81 183 ILE A O 1
ATOM 1484 N N . LYS A 1 184 ? 5.409 -12.698 1.008 1.00 92.88 184 LYS A N 1
ATOM 1485 C CA . LYS A 1 184 ? 6.108 -13.507 0.019 1.00 92.88 184 LYS A CA 1
ATOM 1486 C C . LYS A 1 184 ? 6.132 -12.751 -1.296 1.00 92.88 184 LYS A C 1
ATOM 1488 O O . LYS A 1 184 ? 5.086 -12.502 -1.912 1.00 92.88 184 LYS A O 1
ATOM 1493 N N . LEU A 1 185 ? 7.339 -12.392 -1.710 1.00 95.44 185 LEU A N 1
ATOM 1494 C CA . LEU A 1 185 ? 7.595 -11.812 -3.016 1.00 95.44 185 LEU A CA 1
ATOM 1495 C C . LEU A 1 185 ? 8.117 -12.879 -3.976 1.00 95.44 185 LEU A C 1
ATOM 1497 O O . LEU A 1 185 ? 8.757 -13.845 -3.561 1.00 95.44 185 LEU A O 1
ATOM 1501 N N . GLN A 1 186 ? 7.801 -12.704 -5.251 1.00 94.81 186 GLN A N 1
ATOM 1502 C CA . GLN A 1 186 ? 8.198 -13.581 -6.342 1.00 94.81 186 GLN A CA 1
ATOM 1503 C C . GLN A 1 186 ? 8.861 -12.742 -7.432 1.00 94.81 186 GLN A C 1
ATOM 1505 O O . GLN A 1 186 ? 8.406 -11.636 -7.708 1.00 94.81 186 GLN A O 1
ATOM 1510 N N . LEU A 1 187 ? 9.853 -13.286 -8.141 1.00 95.25 187 LEU A N 1
ATOM 1511 C CA . LEU A 1 187 ? 10.486 -12.566 -9.254 1.00 95.25 187 LEU A CA 1
ATOM 1512 C C . LEU A 1 187 ? 9.484 -12.176 -10.349 1.00 95.25 187 LEU A C 1
ATOM 1514 O O . LEU A 1 187 ? 9.582 -11.090 -10.910 1.00 95.25 187 LEU A O 1
ATOM 1518 N N . SER A 1 188 ? 8.451 -12.996 -10.568 1.00 95.94 188 SER A N 1
ATOM 1519 C CA . SER A 1 188 ? 7.343 -12.680 -11.477 1.00 95.94 188 SER A CA 1
ATOM 1520 C C . SER A 1 188 ? 6.552 -11.426 -11.083 1.00 95.94 188 SER A C 1
ATOM 1522 O O . SER A 1 188 ? 5.839 -10.862 -11.916 1.00 95.94 188 SER A O 1
ATOM 1524 N N . ASP A 1 189 ? 6.644 -10.987 -9.823 1.00 96.94 189 ASP A N 1
ATOM 1525 C CA . ASP A 1 189 ? 6.044 -9.735 -9.365 1.00 96.94 189 ASP A CA 1
ATOM 1526 C C . ASP A 1 189 ? 6.725 -8.528 -10.019 1.00 96.94 189 ASP A C 1
ATOM 1528 O O . ASP A 1 189 ? 6.042 -7.557 -10.339 1.00 96.94 189 ASP A O 1
ATOM 1532 N N . LEU A 1 190 ? 8.031 -8.606 -10.305 1.00 97.00 190 LEU A N 1
ATOM 1533 C CA . LEU A 1 190 ? 8.760 -7.571 -11.041 1.00 97.00 190 LEU A CA 1
ATOM 1534 C C . LEU A 1 190 ? 8.272 -7.478 -12.491 1.00 97.00 190 LEU A C 1
ATOM 1536 O O . LEU A 1 190 ? 7.941 -6.386 -12.953 1.00 97.00 190 LEU A O 1
ATOM 1540 N N . ASP A 1 191 ? 8.112 -8.615 -13.177 1.00 95.88 191 ASP A N 1
ATOM 1541 C CA . ASP A 1 191 ? 7.534 -8.655 -14.530 1.00 95.88 191 ASP A CA 1
ATOM 1542 C C . ASP A 1 191 ? 6.094 -8.127 -14.560 1.00 95.88 191 ASP A C 1
ATOM 1544 O O . ASP A 1 191 ? 5.630 -7.529 -15.536 1.00 95.88 191 ASP A O 1
ATOM 1548 N N . MET A 1 192 ? 5.331 -8.394 -13.502 1.00 97.00 192 MET A N 1
ATOM 1549 C CA . MET A 1 192 ? 3.974 -7.889 -13.353 1.00 97.00 192 MET A CA 1
ATOM 1550 C C . MET A 1 192 ? 3.977 -6.374 -13.132 1.00 97.00 192 MET A C 1
ATOM 1552 O O . MET A 1 192 ? 3.276 -5.680 -13.867 1.00 97.00 192 MET A O 1
ATOM 1556 N N . ILE A 1 193 ? 4.806 -5.859 -12.218 1.00 96.50 193 ILE A N 1
ATOM 1557 C CA . ILE A 1 193 ? 4.964 -4.422 -11.955 1.00 96.50 193 ILE A CA 1
ATOM 1558 C C . ILE A 1 193 ? 5.367 -3.673 -13.221 1.00 96.50 193 ILE A C 1
ATOM 1560 O O . ILE A 1 193 ? 4.720 -2.683 -13.549 1.00 96.50 193 ILE A O 1
ATOM 1564 N N . GLY A 1 194 ? 6.353 -4.160 -13.980 1.00 95.38 194 GLY A N 1
ATOM 1565 C CA . GLY A 1 194 ? 6.732 -3.525 -15.244 1.00 95.38 194 GLY A CA 1
ATOM 1566 C C . GLY A 1 194 ? 5.555 -3.418 -16.224 1.00 95.38 194 GLY A C 1
ATOM 1567 O O . GLY A 1 194 ? 5.425 -2.433 -16.944 1.00 95.38 194 GLY A O 1
ATOM 1568 N N . ARG A 1 195 ? 4.639 -4.394 -16.239 1.00 94.94 195 ARG A N 1
ATOM 1569 C CA . ARG A 1 195 ? 3.477 -4.390 -17.147 1.00 94.94 195 ARG A CA 1
ATOM 1570 C C . ARG A 1 195 ? 2.319 -3.512 -16.679 1.00 94.94 195 ARG A C 1
ATOM 1572 O O . ARG A 1 195 ? 1.664 -2.901 -17.519 1.00 94.94 195 ARG A O 1
ATOM 1579 N N . VAL A 1 196 ? 2.008 -3.510 -15.382 1.00 95.94 196 VAL A N 1
ATOM 1580 C CA . VAL A 1 196 ? 0.807 -2.832 -14.845 1.00 95.94 196 VAL A CA 1
ATOM 1581 C C . VAL A 1 196 ? 1.109 -1.487 -14.183 1.00 95.94 196 VAL A C 1
ATOM 1583 O O . VAL A 1 196 ? 0.184 -0.727 -13.895 1.00 95.94 196 VAL A O 1
ATOM 1586 N N . GLY A 1 197 ? 2.386 -1.195 -13.954 1.00 96.19 197 GLY A N 1
ATOM 1587 C CA . GLY A 1 197 ? 2.876 -0.008 -13.273 1.00 96.19 197 GLY A CA 1
ATOM 1588 C C . GLY A 1 197 ? 2.919 -0.138 -11.750 1.00 96.19 197 GLY A C 1
ATOM 1589 O O . GLY A 1 197 ? 2.340 -1.045 -11.148 1.00 96.19 197 GLY A O 1
ATOM 1590 N N . TYR A 1 198 ? 3.587 0.824 -11.118 1.00 96.31 198 TYR A N 1
ATOM 1591 C CA . TYR A 1 198 ? 3.867 0.869 -9.684 1.00 96.31 198 TYR A CA 1
ATOM 1592 C C . TYR A 1 198 ? 2.615 0.734 -8.798 1.00 96.31 198 TYR A C 1
ATOM 1594 O O . TYR A 1 198 ? 2.541 -0.168 -7.964 1.00 96.31 198 TYR A O 1
ATOM 1602 N N . VAL A 1 199 ? 1.606 1.602 -8.982 1.00 96.69 199 VAL A N 1
ATOM 1603 C CA . VAL A 1 199 ? 0.416 1.643 -8.104 1.00 96.69 199 VAL A CA 1
ATOM 1604 C C . VAL A 1 199 ? -0.326 0.310 -8.131 1.00 96.69 199 VAL A C 1
ATOM 1606 O O . VAL A 1 199 ? -0.639 -0.251 -7.083 1.00 96.69 199 VAL A O 1
ATOM 1609 N N . GLU A 1 200 ? -0.605 -0.207 -9.325 1.00 97.25 200 GLU A N 1
ATOM 1610 C CA . GLU A 1 200 ? -1.349 -1.454 -9.484 1.00 97.25 200 GLU A CA 1
ATOM 1611 C C . GLU A 1 200 ? -0.510 -2.662 -9.054 1.00 97.25 200 GLU A C 1
ATOM 1613 O O . GLU A 1 200 ? -1.024 -3.586 -8.426 1.00 97.25 200 GLU A O 1
ATOM 1618 N N . GLY A 1 201 ? 0.793 -2.645 -9.333 1.00 97.19 201 GLY A N 1
ATOM 1619 C CA . GLY A 1 201 ? 1.687 -3.742 -9.002 1.00 97.19 201 GLY A CA 1
ATOM 1620 C C . GLY A 1 201 ? 1.877 -3.917 -7.497 1.00 97.19 201 GLY A C 1
ATOM 1621 O O . GLY A 1 201 ? 1.636 -5.004 -6.971 1.00 97.19 201 GLY A O 1
ATOM 1622 N N . ILE A 1 202 ? 2.196 -2.840 -6.773 1.00 97.56 202 ILE A N 1
ATOM 1623 C CA . ILE A 1 202 ? 2.313 -2.894 -5.308 1.00 97.56 202 ILE A CA 1
ATOM 1624 C C . ILE A 1 202 ? 0.964 -3.243 -4.665 1.00 97.56 202 ILE A C 1
ATOM 1626 O O . ILE A 1 202 ? 0.920 -4.068 -3.752 1.00 97.56 202 ILE A O 1
ATOM 1630 N N . THR A 1 203 ? -0.147 -2.703 -5.186 1.00 98.06 203 THR A N 1
ATOM 1631 C CA . THR A 1 203 ? -1.504 -3.075 -4.745 1.00 98.06 203 THR A CA 1
ATOM 1632 C C . THR A 1 203 ? -1.724 -4.588 -4.848 1.00 98.06 203 THR A C 1
ATOM 1634 O O . THR A 1 203 ? -2.161 -5.214 -3.882 1.00 98.06 203 THR A O 1
ATOM 1637 N N . LYS A 1 204 ? -1.401 -5.200 -5.994 1.00 97.81 204 LYS A N 1
ATOM 1638 C CA . LYS A 1 204 ? -1.593 -6.641 -6.222 1.00 97.81 204 LYS A CA 1
ATOM 1639 C C . LYS A 1 204 ? -0.743 -7.506 -5.301 1.00 97.81 204 LYS A C 1
ATOM 1641 O O . LYS A 1 204 ? -1.260 -8.484 -4.768 1.00 97.81 204 LYS A O 1
ATOM 1646 N N . ILE A 1 205 ? 0.520 -7.140 -5.084 1.00 97.69 205 ILE A N 1
ATOM 1647 C CA . ILE A 1 205 ? 1.410 -7.857 -4.158 1.00 97.69 205 ILE A CA 1
ATOM 1648 C C . ILE A 1 205 ? 0.831 -7.830 -2.742 1.00 97.69 205 ILE A C 1
ATOM 1650 O O . ILE A 1 205 ? 0.721 -8.872 -2.092 1.00 97.69 205 ILE A O 1
ATOM 1654 N N . PHE A 1 206 ? 0.425 -6.646 -2.278 1.00 96.88 206 PHE A N 1
ATOM 1655 C CA . PHE A 1 206 ? -0.115 -6.458 -0.935 1.00 96.88 206 PHE A CA 1
ATOM 1656 C C . PHE A 1 206 ? -1.415 -7.254 -0.742 1.00 96.88 206 PHE A C 1
ATOM 1658 O O . PHE A 1 206 ? -1.565 -7.992 0.231 1.00 96.88 206 PHE A O 1
ATOM 1665 N N . LEU A 1 207 ? -2.336 -7.163 -1.707 1.00 96.81 207 LEU A N 1
ATOM 1666 C CA . LEU A 1 207 ? -3.624 -7.853 -1.665 1.00 96.81 207 LEU A CA 1
ATOM 1667 C C . LEU A 1 207 ? -3.508 -9.369 -1.786 1.00 96.81 207 LEU A C 1
ATOM 1669 O O . LEU A 1 207 ? -4.263 -10.064 -1.113 1.00 96.81 207 LEU A O 1
ATOM 1673 N N . ARG A 1 208 ? -2.591 -9.891 -2.611 1.00 96.88 208 ARG A N 1
ATOM 1674 C CA . ARG A 1 208 ? -2.339 -11.337 -2.703 1.00 96.88 208 ARG A CA 1
ATOM 1675 C C . ARG A 1 208 ? -2.011 -11.897 -1.321 1.00 96.88 208 ARG A C 1
ATOM 1677 O O . ARG A 1 208 ? -2.694 -12.793 -0.849 1.00 96.88 208 ARG A O 1
ATOM 1684 N N . ASN A 1 209 ? -1.043 -11.280 -0.644 1.00 96.50 209 ASN A N 1
ATOM 1685 C CA . ASN A 1 209 ? -0.606 -11.722 0.677 1.00 96.50 209 ASN A CA 1
ATOM 1686 C C . ASN A 1 209 ? -1.689 -11.534 1.756 1.00 96.50 209 ASN A C 1
ATOM 1688 O O . ASN A 1 209 ? -1.783 -12.350 2.664 1.00 96.50 209 ASN A O 1
ATOM 1692 N N . LEU A 1 210 ? -2.542 -10.504 1.662 1.00 95.75 210 LEU A N 1
ATOM 1693 C CA . LEU A 1 210 ? -3.707 -10.374 2.551 1.00 95.75 210 LEU A CA 1
ATOM 1694 C C . LEU A 1 210 ? -4.762 -11.460 2.304 1.00 95.75 210 LEU A C 1
ATOM 1696 O O . LEU A 1 210 ? -5.381 -11.937 3.252 1.00 95.75 210 LEU A O 1
ATOM 1700 N N . LYS A 1 211 ? -5.008 -11.822 1.039 1.00 94.38 211 LYS A N 1
ATOM 1701 C CA . LYS A 1 211 ? -6.022 -12.817 0.652 1.00 94.38 211 LYS A CA 1
ATOM 1702 C C . LYS A 1 211 ? -5.635 -14.238 1.048 1.00 94.38 211 LYS A C 1
ATOM 1704 O O . LYS A 1 211 ? -6.531 -15.027 1.327 1.00 94.38 211 LYS A O 1
ATOM 1709 N N . ASP A 1 212 ? -4.339 -14.516 1.157 1.00 93.94 212 ASP A N 1
ATOM 1710 C CA . ASP A 1 212 ? -3.806 -15.785 1.669 1.00 93.94 212 ASP A CA 1
ATOM 1711 C C . ASP A 1 212 ? -4.025 -15.966 3.186 1.00 93.94 212 ASP A C 1
ATOM 1713 O O . ASP A 1 212 ? -3.745 -17.031 3.738 1.00 93.94 212 ASP A O 1
ATOM 1717 N N . ILE A 1 213 ? -4.535 -14.936 3.867 1.00 94.62 213 ILE A N 1
ATOM 1718 C CA . ILE A 1 213 ? -4.817 -14.928 5.300 1.00 94.62 213 ILE A CA 1
ATOM 1719 C C . ILE A 1 213 ? -6.332 -14.817 5.509 1.00 94.62 213 ILE A C 1
ATOM 1721 O O . ILE A 1 213 ? -7.025 -14.039 4.836 1.00 94.62 213 ILE A O 1
ATOM 1725 N N . ASP A 1 214 ? -6.841 -15.597 6.468 1.00 95.06 214 ASP A N 1
ATOM 1726 C CA . ASP A 1 214 ? -8.237 -15.532 6.902 1.00 95.06 214 ASP A CA 1
ATOM 1727 C C . ASP A 1 214 ? -8.634 -14.099 7.275 1.00 95.06 214 ASP A C 1
ATOM 1729 O O . ASP A 1 214 ? -7.825 -13.350 7.824 1.00 95.06 214 ASP A O 1
ATOM 1733 N N . VAL A 1 215 ? -9.883 -13.718 6.993 1.00 94.38 215 VAL A N 1
ATOM 1734 C CA . VAL A 1 215 ? -10.381 -12.353 7.212 1.00 94.38 215 VAL A CA 1
ATOM 1735 C C . VAL A 1 215 ? -10.106 -11.882 8.637 1.00 94.38 215 VAL A C 1
ATOM 1737 O O . VAL A 1 215 ? -9.596 -10.778 8.799 1.00 94.38 215 VAL A O 1
ATOM 1740 N N . CYS A 1 216 ? -10.351 -12.722 9.645 1.00 94.56 216 CYS A N 1
ATOM 1741 C CA . CYS A 1 216 ? -10.183 -12.348 11.049 1.00 94.56 216 CYS A CA 1
ATOM 1742 C C . CYS A 1 216 ? -8.717 -12.313 11.493 1.00 94.56 216 CYS A C 1
ATOM 1744 O O . CYS A 1 216 ? -8.411 -11.855 12.591 1.00 94.56 216 CYS A O 1
ATOM 1746 N N . LYS A 1 217 ? -7.804 -12.796 10.643 1.00 96.62 217 LYS A N 1
ATOM 1747 C CA . LYS A 1 217 ? -6.362 -12.777 10.885 1.00 96.62 217 LYS A CA 1
ATOM 1748 C C . LYS A 1 217 ? -5.636 -11.628 10.177 1.00 96.62 217 LYS A C 1
ATOM 1750 O O . LYS A 1 217 ? -4.440 -11.430 10.404 1.00 96.62 217 LYS A O 1
ATOM 1755 N N . ARG A 1 218 ? -6.330 -10.873 9.318 1.00 97.44 218 ARG A N 1
ATOM 1756 C CA . ARG A 1 218 ? -5.746 -9.754 8.566 1.00 97.44 218 ARG A CA 1
ATOM 1757 C C . ARG A 1 218 ? -5.453 -8.571 9.495 1.00 97.44 218 ARG A C 1
ATOM 1759 O O . ARG A 1 218 ? -6.302 -8.213 10.301 1.00 97.44 218 ARG A O 1
ATOM 1766 N N . PRO A 1 219 ? -4.307 -7.890 9.334 1.00 97.88 219 PRO A N 1
ATOM 1767 C CA . PRO A 1 219 ? -3.935 -6.745 10.168 1.00 97.88 219 PRO A CA 1
ATOM 1768 C C . PRO A 1 219 ? -4.681 -5.447 9.822 1.00 97.88 219 PRO A C 1
ATOM 1770 O O . PRO A 1 219 ? -4.480 -4.442 10.496 1.00 97.88 219 PRO A O 1
ATOM 1773 N N . ILE A 1 220 ? -5.471 -5.414 8.740 1.00 97.69 220 ILE A N 1
ATOM 1774 C CA . ILE A 1 220 ? -6.100 -4.194 8.218 1.00 97.69 220 ILE A CA 1
ATOM 1775 C C . ILE A 1 220 ? -7.564 -4.466 7.870 1.00 97.69 220 ILE A C 1
ATOM 1777 O O . ILE A 1 220 ? -7.860 -5.404 7.130 1.00 97.69 220 ILE A O 1
ATOM 1781 N N . HIS A 1 221 ? -8.454 -3.578 8.316 1.00 97.38 221 HIS A N 1
ATOM 1782 C CA . HIS A 1 221 ? -9.871 -3.574 7.955 1.00 97.38 221 HIS A CA 1
ATOM 1783 C C . HIS A 1 221 ? -10.382 -2.167 7.623 1.00 97.38 221 HIS A C 1
ATOM 1785 O O . HIS A 1 221 ? -9.917 -1.173 8.178 1.00 97.38 221 HIS A O 1
ATOM 1791 N N . CYS A 1 222 ? -11.381 -2.078 6.745 1.00 97.06 222 CYS A N 1
ATOM 1792 C CA . CYS A 1 222 ? -12.075 -0.839 6.396 1.00 97.06 222 CYS A CA 1
ATOM 1793 C C . CYS A 1 222 ? -13.527 -0.886 6.892 1.00 97.06 222 CYS A C 1
ATOM 1795 O O . CYS A 1 222 ? -14.296 -1.760 6.495 1.00 97.06 222 CYS A O 1
ATOM 1797 N N . SER A 1 223 ? -13.935 0.055 7.747 1.00 95.19 223 SER A N 1
ATOM 1798 C CA . SER A 1 223 ? -15.303 0.078 8.296 1.00 95.19 223 SER A CA 1
ATOM 1799 C C . SER A 1 223 ? -16.268 0.980 7.518 1.00 95.19 223 SER A C 1
ATOM 1801 O O . SER A 1 223 ? -17.487 0.778 7.567 1.00 95.19 223 SER A O 1
ATOM 1803 N N . ASP A 1 224 ? -15.746 1.971 6.792 1.00 92.31 224 ASP A N 1
ATOM 1804 C CA . ASP A 1 224 ? -16.508 2.874 5.927 1.00 92.31 224 ASP A CA 1
ATOM 1805 C C . ASP A 1 224 ? -15.663 3.256 4.709 1.00 92.31 224 ASP A C 1
ATOM 1807 O O . ASP A 1 224 ? -14.766 4.095 4.795 1.00 92.31 224 ASP A O 1
ATOM 1811 N N . LEU A 1 225 ? -15.984 2.659 3.560 1.00 93.00 225 LEU A N 1
A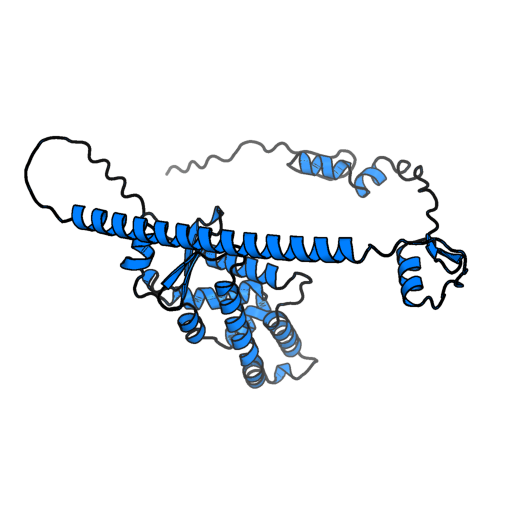TOM 1812 C CA . LEU A 1 225 ? -15.287 2.914 2.302 1.00 93.00 225 LEU A CA 1
ATOM 1813 C C . LEU A 1 225 ? -15.515 4.337 1.770 1.00 93.00 225 LEU A C 1
ATOM 1815 O O . LEU A 1 225 ? -14.624 4.888 1.133 1.00 93.00 225 LEU A O 1
ATOM 1819 N N . LYS A 1 226 ? -16.670 4.970 2.038 1.00 90.75 226 LYS A N 1
ATOM 1820 C CA . LYS A 1 226 ? -16.936 6.346 1.569 1.00 90.75 226 LYS A CA 1
ATOM 1821 C C . LYS A 1 226 ? -16.033 7.356 2.266 1.00 90.75 226 LYS A C 1
ATOM 1823 O O . LYS A 1 226 ? -15.680 8.370 1.672 1.00 90.75 226 LYS A O 1
ATOM 1828 N N . ARG A 1 227 ? -15.706 7.086 3.531 1.00 88.88 227 ARG A N 1
ATOM 1829 C CA . ARG A 1 227 ? -14.814 7.904 4.362 1.00 88.88 227 ARG A CA 1
ATOM 1830 C C . ARG A 1 227 ? -13.400 7.331 4.456 1.00 88.88 227 ARG A C 1
ATOM 1832 O O . ARG A 1 227 ? -12.629 7.839 5.259 1.00 88.88 227 ARG A O 1
ATOM 1839 N N . GLU A 1 228 ? -13.101 6.264 3.711 1.00 90.69 228 GLU A N 1
ATOM 1840 C CA . GLU A 1 228 ? -11.828 5.526 3.743 1.00 90.69 228 GLU A CA 1
ATOM 1841 C C . GLU A 1 228 ? -11.343 5.266 5.185 1.00 90.69 228 GLU A C 1
ATOM 1843 O O . GLU A 1 228 ? -10.177 5.433 5.521 1.00 90.69 228 GLU A O 1
ATOM 1848 N N . THR A 1 229 ? -12.269 4.902 6.081 1.00 94.50 229 THR A N 1
ATOM 1849 C CA . THR A 1 229 ? -11.975 4.732 7.510 1.00 94.50 229 THR A CA 1
ATOM 1850 C C . THR A 1 229 ? -11.319 3.373 7.743 1.00 94.50 229 THR A C 1
ATOM 1852 O O . THR A 1 229 ? -12.000 2.344 7.770 1.00 94.50 229 THR A O 1
ATOM 1855 N N . MET A 1 230 ? -9.997 3.392 7.914 1.00 97.06 230 MET A N 1
ATOM 1856 C CA . MET A 1 230 ? -9.159 2.208 8.096 1.00 97.06 230 MET A CA 1
ATOM 1857 C C . MET A 1 230 ? -8.836 1.952 9.573 1.00 97.06 230 MET A C 1
ATOM 1859 O O . MET A 1 230 ? -8.665 2.884 10.360 1.00 97.06 230 MET A O 1
ATOM 1863 N N . TYR A 1 231 ? -8.727 0.676 9.926 1.00 97.81 231 TYR A N 1
ATOM 1864 C CA . TYR A 1 231 ? -8.263 0.183 11.218 1.00 97.81 231 TYR A CA 1
ATOM 1865 C C . TYR A 1 231 ? -7.103 -0.770 10.986 1.00 97.81 231 TYR A C 1
ATOM 1867 O O . TYR A 1 231 ? -7.152 -1.598 10.075 1.00 97.81 231 TYR A O 1
ATOM 1875 N N . VAL A 1 232 ? -6.070 -0.636 11.807 1.00 98.12 232 VAL A N 1
ATOM 1876 C CA . VAL A 1 232 ? -4.829 -1.398 11.713 1.00 98.12 232 VAL A CA 1
ATOM 1877 C C . VAL A 1 232 ? -4.517 -1.991 13.075 1.00 98.12 232 VAL A C 1
ATOM 1879 O O . VAL A 1 232 ? -4.549 -1.276 14.078 1.00 98.12 232 VAL A O 1
ATOM 1882 N N . LYS A 1 233 ? -4.180 -3.278 13.105 1.00 97.94 233 LYS A N 1
ATOM 1883 C CA . LYS A 1 233 ? -3.595 -3.912 14.280 1.00 97.94 233 LYS A CA 1
ATOM 1884 C C . LYS A 1 233 ? -2.079 -3.786 14.219 1.00 97.94 233 LYS A C 1
ATOM 1886 O O . LYS A 1 233 ? -1.462 -4.192 13.238 1.00 97.94 233 LYS A O 1
ATOM 1891 N N . ASP A 1 234 ? -1.470 -3.190 15.232 1.00 95.88 234 ASP A N 1
ATOM 1892 C CA . ASP A 1 234 ? -0.012 -3.127 15.383 1.00 95.88 234 ASP A CA 1
ATOM 1893 C C . ASP A 1 234 ? 0.311 -3.059 16.878 1.00 95.88 234 ASP A C 1
ATOM 1895 O O . ASP A 1 234 ? -0.438 -2.440 17.634 1.00 95.88 234 ASP A O 1
ATOM 1899 N N . LYS A 1 235 ? 1.414 -3.680 17.312 1.00 95.12 235 LYS A N 1
ATOM 1900 C CA . LYS A 1 235 ? 1.770 -3.801 18.742 1.00 95.12 235 LYS A CA 1
ATOM 1901 C C . LYS A 1 235 ? 0.616 -4.343 19.607 1.00 95.12 235 LYS A C 1
ATOM 1903 O O . LYS A 1 235 ? 0.318 -3.807 20.671 1.00 95.12 235 LYS A O 1
ATOM 1908 N N . ASP A 1 236 ? -0.055 -5.370 19.094 1.00 95.06 236 ASP A N 1
ATOM 1909 C CA . ASP A 1 236 ? -1.174 -6.109 19.685 1.00 95.06 236 ASP A CA 1
ATOM 1910 C C . ASP A 1 236 ? -2.451 -5.298 19.945 1.00 95.06 236 ASP A C 1
ATOM 1912 O O . ASP A 1 236 ? -3.412 -5.815 20.518 1.00 95.06 236 ASP A O 1
ATOM 1916 N N . ALA A 1 237 ? -2.520 -4.063 19.444 1.00 95.62 237 ALA A N 1
ATOM 1917 C CA . ALA A 1 237 ? -3.664 -3.178 19.606 1.00 95.62 237 ALA A CA 1
ATOM 1918 C C . ALA A 1 237 ? -4.283 -2.791 18.259 1.00 95.62 237 ALA A C 1
ATOM 1920 O O . ALA A 1 237 ? -3.585 -2.481 17.292 1.00 95.62 237 ALA A O 1
ATOM 1921 N N . TRP A 1 238 ? -5.617 -2.771 18.211 1.00 97.62 238 TRP A N 1
ATOM 1922 C CA . TRP A 1 238 ? -6.360 -2.185 17.100 1.00 97.62 238 TRP A CA 1
ATOM 1923 C C . TRP A 1 238 ? -6.428 -0.671 17.247 1.00 97.62 238 TRP A C 1
ATOM 1925 O O . TRP A 1 238 ? -6.945 -0.149 18.233 1.00 97.62 238 TRP A O 1
ATOM 1935 N N . GLU A 1 239 ? -5.970 0.040 16.224 1.00 96.12 239 GLU A N 1
ATOM 1936 C CA . GLU A 1 239 ? -6.020 1.493 16.165 1.00 96.12 239 GLU A CA 1
ATOM 1937 C C . GLU A 1 239 ? -6.684 1.951 14.870 1.00 96.12 239 GLU A C 1
ATOM 1939 O O . GLU A 1 239 ? -6.478 1.385 13.795 1.00 96.12 239 GLU A O 1
ATOM 1944 N N . LYS A 1 240 ? -7.485 3.011 14.971 1.00 96.19 240 LYS A N 1
ATOM 1945 C CA . LYS A 1 240 ? -7.987 3.720 13.797 1.00 96.19 240 LYS A CA 1
ATOM 1946 C C . LYS A 1 240 ? -6.831 4.489 13.156 1.00 96.19 240 LYS A C 1
ATOM 1948 O O . LYS A 1 240 ? -6.105 5.190 13.858 1.00 96.19 240 LYS A O 1
ATOM 1953 N N . GLU A 1 241 ? -6.692 4.397 11.838 1.00 93.44 241 GLU A N 1
ATOM 1954 C CA . GLU A 1 241 ? -5.688 5.174 11.110 1.00 93.44 241 GLU A CA 1
ATOM 1955 C C . GLU A 1 241 ? -5.948 6.678 11.179 1.00 93.44 241 GLU A C 1
ATOM 1957 O O . GLU A 1 241 ? -7.084 7.148 11.325 1.00 93.44 241 GLU A O 1
ATOM 1962 N N . ASN A 1 242 ? -4.861 7.437 11.064 1.00 89.62 242 ASN A N 1
ATOM 1963 C CA . ASN A 1 242 ? -4.942 8.885 10.971 1.00 89.62 242 ASN A CA 1
ATOM 1964 C C . ASN A 1 242 ? -5.265 9.319 9.531 1.00 89.62 242 ASN A C 1
ATOM 1966 O O . ASN A 1 242 ? -5.208 8.531 8.590 1.00 89.62 242 ASN A O 1
ATOM 1970 N N . ASN A 1 243 ? -5.569 10.604 9.340 1.00 84.50 243 ASN A N 1
ATOM 1971 C CA . ASN A 1 243 ? -5.874 11.152 8.010 1.00 84.50 243 ASN A CA 1
ATOM 1972 C C . ASN A 1 243 ? -4.698 11.047 7.019 1.00 84.50 243 ASN A C 1
ATOM 1974 O O . ASN A 1 243 ? -4.878 11.291 5.830 1.00 84.50 243 ASN A O 1
ATOM 1978 N N . GLU A 1 244 ? -3.499 10.729 7.505 1.00 88.88 244 GLU A N 1
ATOM 1979 C CA . GLU A 1 244 ? -2.286 10.579 6.708 1.00 88.88 244 GLU A CA 1
ATOM 1980 C C . GLU A 1 244 ? -1.940 9.108 6.419 1.00 88.88 244 GLU A C 1
ATOM 1982 O O . GLU A 1 244 ? -0.962 8.858 5.712 1.00 88.88 244 GLU A O 1
ATOM 1987 N N . ASN A 1 245 ? -2.718 8.145 6.934 1.00 92.00 245 ASN A N 1
ATOM 1988 C CA . ASN A 1 245 ? -2.526 6.701 6.779 1.00 92.00 245 ASN A CA 1
ATOM 1989 C C . ASN A 1 245 ? -1.085 6.236 7.070 1.00 92.00 245 ASN A C 1
ATOM 1991 O O . ASN A 1 245 ? -0.509 5.436 6.322 1.00 92.00 245 ASN A O 1
ATOM 1995 N N . VAL A 1 246 ? -0.461 6.778 8.121 1.00 94.62 246 VAL A N 1
ATOM 1996 C CA . VAL A 1 246 ? 0.994 6.679 8.334 1.00 94.62 246 VAL A CA 1
ATOM 1997 C C . VAL A 1 246 ? 1.477 5.230 8.441 1.00 94.62 246 VAL A C 1
ATOM 1999 O O . VAL A 1 246 ? 2.504 4.899 7.839 1.00 94.62 246 VAL A O 1
ATOM 2002 N N . LYS A 1 247 ? 0.770 4.340 9.159 1.00 96.12 247 LYS A N 1
ATOM 2003 C CA . LYS A 1 247 ? 1.261 2.959 9.330 1.00 96.12 247 LYS A CA 1
ATOM 2004 C C . LYS A 1 247 ? 1.107 2.158 8.043 1.00 96.12 247 LYS A C 1
ATOM 2006 O O . LYS A 1 247 ? 2.037 1.445 7.667 1.00 96.12 247 LYS A O 1
ATOM 2011 N N . ILE A 1 248 ? -0.006 2.326 7.326 1.00 97.06 248 ILE A N 1
ATOM 2012 C CA . ILE A 1 248 ? -0.210 1.665 6.028 1.00 97.06 248 ILE A CA 1
ATOM 2013 C C . ILE A 1 248 ? 0.816 2.162 4.997 1.00 97.06 248 ILE A C 1
ATOM 2015 O O . ILE A 1 248 ? 1.417 1.348 4.298 1.00 97.06 248 ILE A O 1
ATOM 2019 N N . LYS A 1 249 ? 1.107 3.471 4.941 1.00 96.88 249 LYS A N 1
ATOM 2020 C CA . LYS A 1 249 ? 2.174 4.014 4.076 1.00 96.88 249 LYS A CA 1
ATOM 2021 C C . LYS A 1 249 ? 3.541 3.431 4.411 1.00 96.88 249 LYS A C 1
ATOM 2023 O O . LYS A 1 249 ? 4.292 3.089 3.498 1.00 96.88 249 LYS A O 1
ATOM 2028 N N . ARG A 1 250 ? 3.863 3.296 5.703 1.00 96.56 250 ARG A N 1
ATOM 2029 C CA . ARG A 1 250 ? 5.103 2.650 6.155 1.00 96.56 250 ARG A CA 1
ATOM 2030 C C . ARG A 1 250 ? 5.167 1.199 5.679 1.00 96.56 250 ARG A C 1
ATOM 2032 O O . ARG A 1 250 ? 6.172 0.809 5.100 1.00 96.56 250 ARG A O 1
ATOM 2039 N N . ALA A 1 251 ? 4.092 0.432 5.857 1.00 97.56 251 ALA A N 1
ATOM 2040 C CA . ALA A 1 251 ? 4.012 -0.951 5.391 1.00 97.56 251 ALA A CA 1
ATOM 2041 C C . ALA A 1 251 ? 4.198 -1.068 3.871 1.00 97.56 251 ALA A C 1
ATOM 2043 O O . ALA A 1 251 ? 4.979 -1.893 3.409 1.00 97.56 251 ALA A O 1
ATOM 2044 N N . ILE A 1 252 ? 3.540 -0.203 3.094 1.00 97.50 252 ILE A N 1
ATOM 2045 C CA . ILE A 1 252 ? 3.704 -0.134 1.638 1.00 97.50 252 ILE A CA 1
ATOM 2046 C C . ILE A 1 252 ? 5.171 0.137 1.270 1.00 97.50 252 ILE A C 1
ATOM 2048 O O . ILE A 1 252 ? 5.735 -0.588 0.456 1.00 97.50 252 ILE A O 1
ATOM 2052 N N . LYS A 1 253 ? 5.823 1.109 1.921 1.00 96.44 253 LYS A N 1
ATOM 2053 C CA . LYS A 1 253 ? 7.237 1.438 1.682 1.00 96.44 253 LYS A CA 1
ATOM 2054 C C . LYS A 1 253 ? 8.183 0.268 1.976 1.00 96.44 253 LYS A C 1
ATOM 2056 O O . LYS A 1 253 ? 9.131 0.039 1.232 1.00 96.44 253 LYS A O 1
ATOM 2061 N N . GLU A 1 254 ? 7.925 -0.502 3.028 1.00 96.69 254 GLU A N 1
ATOM 2062 C CA . GLU A 1 254 ? 8.716 -1.703 3.319 1.00 96.69 254 GLU A CA 1
ATOM 2063 C C . GLU A 1 254 ? 8.548 -2.782 2.237 1.00 96.69 254 GLU A C 1
ATOM 2065 O O . GLU A 1 254 ? 9.527 -3.406 1.823 1.00 96.69 254 GLU A O 1
ATOM 2070 N N . VAL A 1 255 ? 7.331 -2.961 1.712 1.00 96.75 255 VAL A N 1
ATOM 2071 C CA . VAL A 1 255 ? 7.080 -3.864 0.576 1.00 96.75 255 VAL A CA 1
ATOM 2072 C C . VAL A 1 255 ? 7.805 -3.388 -0.680 1.00 96.75 255 VAL A C 1
ATOM 2074 O O . VAL A 1 255 ? 8.432 -4.202 -1.355 1.00 96.75 255 VAL A O 1
ATOM 2077 N N . GLU A 1 256 ? 7.789 -2.085 -0.969 1.00 95.25 256 GLU A N 1
ATOM 2078 C CA . GLU A 1 256 ? 8.550 -1.485 -2.076 1.00 95.25 256 GLU A CA 1
ATOM 2079 C C . GLU A 1 256 ? 10.044 -1.797 -1.955 1.00 95.25 256 GLU A C 1
ATOM 2081 O O . GLU A 1 256 ? 10.657 -2.299 -2.896 1.00 95.25 256 GLU A O 1
ATOM 2086 N N . HIS A 1 257 ? 10.630 -1.555 -0.779 1.00 95.19 257 HIS A N 1
ATOM 2087 C CA . HIS A 1 257 ? 12.045 -1.815 -0.536 1.00 95.19 257 HIS A CA 1
ATOM 2088 C C . HIS A 1 257 ? 12.399 -3.293 -0.721 1.00 95.19 257 HIS A C 1
ATOM 2090 O O . HIS A 1 257 ? 13.414 -3.613 -1.343 1.00 95.19 257 HIS A O 1
ATOM 2096 N N . LYS A 1 258 ? 11.576 -4.210 -0.200 1.00 95.75 258 LYS A N 1
ATOM 2097 C CA . LYS A 1 258 ? 11.770 -5.652 -0.409 1.00 95.75 258 LYS A CA 1
ATOM 2098 C C . LYS A 1 258 ? 11.624 -6.039 -1.883 1.00 95.75 258 LYS A C 1
ATOM 2100 O O . LYS A 1 258 ? 12.359 -6.900 -2.360 1.00 95.75 258 LYS A O 1
ATOM 2105 N N . ASN A 1 259 ? 10.723 -5.390 -2.615 1.00 95.69 259 ASN A N 1
ATOM 2106 C CA . ASN A 1 259 ? 10.534 -5.629 -4.039 1.00 95.69 259 ASN A CA 1
ATOM 2107 C C . ASN A 1 259 ? 11.749 -5.181 -4.866 1.00 95.69 259 ASN A C 1
ATOM 2109 O O . ASN A 1 259 ? 12.262 -5.954 -5.667 1.00 95.69 259 ASN A O 1
ATOM 2113 N N . ILE A 1 260 ? 12.285 -3.988 -4.603 1.00 95.31 260 ILE A N 1
ATOM 2114 C CA . ILE A 1 260 ? 13.501 -3.474 -5.259 1.00 95.31 260 ILE A CA 1
ATOM 2115 C C . ILE A 1 260 ? 14.698 -4.411 -5.030 1.00 95.31 260 ILE A C 1
ATOM 2117 O O . ILE A 1 260 ? 15.491 -4.641 -5.943 1.00 95.31 260 ILE A O 1
ATOM 2121 N N . LYS A 1 261 ? 14.815 -5.011 -3.838 1.00 95.88 261 LYS A N 1
ATOM 2122 C CA . LYS A 1 261 ? 15.901 -5.948 -3.498 1.00 95.88 261 LYS A CA 1
ATOM 2123 C C . LYS A 1 261 ? 15.930 -7.228 -4.347 1.00 95.88 261 LYS A C 1
ATOM 2125 O O . LYS A 1 261 ? 16.953 -7.901 -4.340 1.00 95.88 261 LYS A O 1
ATOM 2130 N N . GLN A 1 262 ? 14.869 -7.552 -5.088 1.00 96.19 262 GLN A N 1
ATOM 2131 C CA . GLN A 1 262 ? 14.849 -8.693 -6.015 1.00 96.19 262 GLN A CA 1
ATOM 2132 C C . GLN A 1 262 ? 15.456 -8.391 -7.391 1.00 96.19 262 GLN A C 1
ATOM 2134 O O . GLN A 1 262 ? 15.728 -9.320 -8.148 1.00 96.19 262 GLN A O 1
ATOM 2139 N N . LEU A 1 263 ? 15.687 -7.119 -7.736 1.00 95.75 263 LEU A N 1
ATOM 2140 C CA . LEU A 1 263 ? 16.195 -6.735 -9.058 1.00 95.75 263 LEU A CA 1
ATOM 2141 C C . LEU A 1 263 ? 17.530 -7.402 -9.439 1.00 95.75 263 LEU A C 1
ATOM 2143 O O . LEU A 1 263 ? 17.651 -7.795 -10.600 1.00 95.75 263 LEU A O 1
ATOM 2147 N N . PRO A 1 264 ? 18.523 -7.560 -8.535 1.00 95.00 264 PRO A N 1
ATOM 2148 C CA . PRO A 1 264 ? 19.754 -8.276 -8.869 1.00 95.00 264 PRO A CA 1
ATOM 2149 C C . PRO A 1 264 ? 19.487 -9.724 -9.289 1.00 95.00 264 PRO A C 1
ATOM 2151 O O . PRO A 1 264 ? 19.928 -10.136 -10.356 1.00 95.00 264 PRO A O 1
ATOM 2154 N N . GLN A 1 265 ? 18.677 -10.452 -8.515 1.00 96.31 265 GLN A N 1
ATOM 2155 C CA . GLN A 1 265 ? 18.321 -11.837 -8.823 1.00 96.31 265 GLN A CA 1
ATOM 2156 C C . GLN A 1 265 ? 17.530 -11.939 -10.137 1.00 96.31 265 GLN A C 1
ATOM 2158 O O . GLN A 1 265 ? 17.788 -12.819 -10.954 1.00 96.31 265 GLN A O 1
ATOM 2163 N N . TRP A 1 266 ? 16.612 -11.003 -10.398 1.00 96.31 266 TRP A N 1
ATOM 2164 C CA . TRP A 1 266 ? 15.894 -10.965 -11.674 1.00 96.31 266 TRP A CA 1
ATOM 2165 C C . TRP A 1 266 ? 16.851 -10.793 -12.865 1.00 96.31 266 TRP A C 1
ATOM 2167 O O . TRP A 1 266 ? 16.656 -11.437 -13.895 1.00 96.31 266 TRP A O 1
ATOM 2177 N N . ARG A 1 267 ? 17.902 -9.964 -12.740 1.00 93.69 267 ARG A N 1
ATOM 2178 C CA . ARG A 1 267 ? 18.924 -9.799 -13.794 1.00 93.69 267 ARG A CA 1
ATOM 2179 C C . ARG A 1 267 ? 19.737 -11.068 -14.017 1.00 93.69 267 ARG A C 1
ATOM 2181 O O . ARG A 1 267 ? 19.999 -11.403 -15.167 1.00 93.69 267 ARG A O 1
ATOM 2188 N N . GLU A 1 268 ? 20.111 -11.767 -12.948 1.00 95.06 268 GLU A N 1
ATOM 2189 C CA . GLU A 1 268 ? 20.834 -13.043 -13.036 1.00 95.06 268 GLU A CA 1
ATOM 2190 C C . GLU A 1 268 ? 20.027 -14.096 -13.817 1.00 95.06 268 GLU A C 1
ATOM 2192 O O . GLU A 1 268 ? 20.587 -14.805 -14.651 1.00 95.06 268 GLU A O 1
ATOM 2197 N N . GLU A 1 269 ? 18.703 -14.145 -13.627 1.00 96.06 269 GLU A N 1
ATOM 2198 C CA . GLU A 1 269 ? 17.804 -15.051 -14.362 1.00 96.06 269 GLU A CA 1
ATOM 2199 C C . GLU A 1 269 ? 17.452 -14.567 -15.783 1.00 96.06 269 GLU A C 1
ATOM 2201 O O . GLU A 1 269 ? 16.908 -15.323 -16.590 1.00 96.06 269 GLU A O 1
ATOM 2206 N N . ASN A 1 270 ? 17.780 -13.318 -16.124 1.00 94.12 270 ASN A N 1
ATOM 2207 C CA . ASN A 1 270 ? 17.490 -12.708 -17.421 1.00 94.12 270 ASN A CA 1
ATOM 2208 C C . ASN A 1 270 ? 18.754 -12.062 -18.028 1.00 94.12 270 ASN A C 1
ATOM 2210 O O . ASN A 1 270 ? 18.755 -10.855 -18.275 1.00 94.12 270 ASN A O 1
ATOM 2214 N N . PRO A 1 271 ? 19.815 -12.832 -18.348 1.00 93.19 271 PRO A N 1
ATOM 2215 C CA . PRO A 1 271 ? 21.109 -12.282 -18.775 1.00 93.19 271 PRO A CA 1
ATOM 2216 C C . PRO A 1 271 ? 21.036 -11.462 -20.072 1.00 93.19 271 PRO A C 1
ATOM 2218 O O . PRO A 1 271 ? 21.813 -10.532 -20.266 1.00 93.19 271 PRO A O 1
ATOM 2221 N N . ALA A 1 272 ? 20.059 -11.743 -20.943 1.00 91.81 272 ALA A N 1
ATOM 2222 C CA . ALA A 1 272 ? 19.810 -10.951 -22.149 1.00 91.81 272 ALA A CA 1
ATOM 2223 C C . ALA A 1 272 ? 19.409 -9.493 -21.849 1.00 91.81 272 ALA A C 1
ATOM 2225 O O . ALA A 1 272 ? 19.498 -8.650 -22.732 1.00 91.81 272 ALA A O 1
ATOM 2226 N N . ALA A 1 273 ? 18.975 -9.179 -20.623 1.00 91.06 273 ALA A N 1
ATOM 2227 C CA . ALA A 1 273 ? 18.665 -7.815 -20.209 1.00 91.06 273 ALA A CA 1
ATOM 2228 C C . ALA A 1 273 ? 19.904 -6.910 -20.086 1.00 91.06 273 ALA A C 1
ATOM 2230 O O . ALA A 1 273 ? 19.738 -5.696 -19.993 1.00 91.06 273 ALA A O 1
ATOM 2231 N N . GLU A 1 274 ? 21.124 -7.457 -20.082 1.00 87.94 274 GLU A N 1
ATOM 2232 C CA . GLU A 1 274 ? 22.356 -6.656 -20.047 1.00 87.94 274 GLU A CA 1
ATOM 2233 C C . GLU A 1 274 ? 22.647 -5.974 -21.393 1.00 87.94 274 GLU A C 1
ATOM 2235 O O . GLU A 1 274 ? 23.234 -4.895 -21.437 1.00 87.94 274 GLU A O 1
ATOM 2240 N N . ASP A 1 275 ? 22.204 -6.588 -22.490 1.00 91.38 275 ASP A N 1
ATOM 2241 C CA . ASP A 1 275 ? 22.435 -6.102 -23.847 1.00 91.38 275 ASP A CA 1
ATOM 2242 C C . ASP A 1 275 ? 21.413 -5.019 -24.219 1.00 91.38 275 ASP A C 1
ATOM 2244 O O . ASP A 1 275 ? 20.223 -5.304 -24.403 1.00 91.38 275 ASP A O 1
ATOM 2248 N N . THR A 1 276 ? 21.900 -3.782 -24.356 1.00 90.00 276 THR A N 1
ATOM 2249 C CA . THR A 1 276 ? 21.115 -2.568 -24.626 1.00 90.00 276 THR A CA 1
ATOM 2250 C C . THR A 1 276 ? 20.303 -2.622 -25.915 1.00 90.00 276 THR A C 1
ATOM 2252 O O . THR A 1 276 ? 19.307 -1.906 -26.022 1.00 90.00 276 THR A O 1
ATOM 2255 N N . ASP A 1 277 ? 20.683 -3.475 -26.868 1.00 89.69 277 ASP A N 1
ATOM 2256 C CA . ASP A 1 277 ? 20.013 -3.578 -28.166 1.00 89.69 277 ASP A CA 1
ATOM 2257 C C . ASP A 1 277 ? 18.821 -4.548 -28.131 1.00 89.69 277 ASP A C 1
ATOM 2259 O O . ASP A 1 277 ? 18.039 -4.649 -29.083 1.00 89.69 277 ASP A O 1
ATOM 2263 N N . THR A 1 278 ? 18.625 -5.255 -27.014 1.00 90.69 278 THR A N 1
ATOM 2264 C CA . THR A 1 278 ? 17.547 -6.231 -26.878 1.00 90.69 278 THR A CA 1
ATOM 2265 C C . THR A 1 278 ? 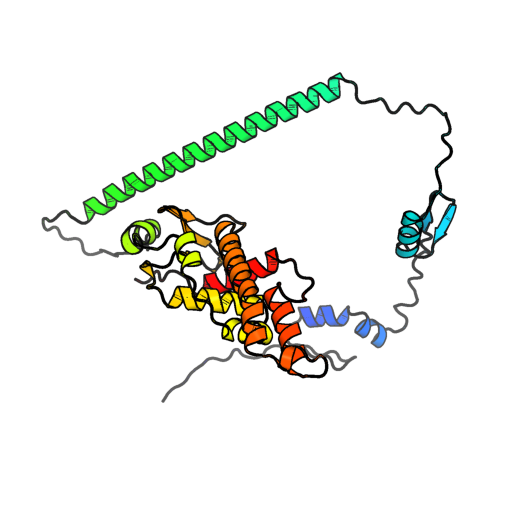16.254 -5.615 -26.352 1.00 90.69 278 THR A C 1
ATOM 2267 O O . THR A 1 278 ? 16.213 -4.715 -25.510 1.00 90.69 278 THR A O 1
ATOM 2270 N N . LYS A 1 279 ? 15.130 -6.217 -26.752 1.00 92.25 279 LYS A N 1
ATOM 2271 C CA . LYS A 1 279 ? 13.829 -5.940 -26.128 1.00 92.25 279 LYS A CA 1
ATOM 2272 C C . LYS A 1 279 ? 13.833 -6.242 -24.623 1.00 92.25 279 LYS A C 1
ATOM 2274 O O . LYS A 1 279 ? 13.139 -5.570 -23.864 1.00 92.25 279 LYS A O 1
ATOM 2279 N N . LYS A 1 280 ? 14.629 -7.225 -24.193 1.00 91.69 280 LYS A N 1
ATOM 2280 C CA . LYS A 1 280 ? 14.733 -7.638 -22.791 1.00 91.69 280 LYS A CA 1
ATOM 2281 C C . LYS A 1 280 ? 15.358 -6.544 -21.923 1.00 91.69 280 LYS A C 1
ATOM 2283 O O . LYS A 1 280 ? 14.908 -6.343 -20.799 1.00 91.69 2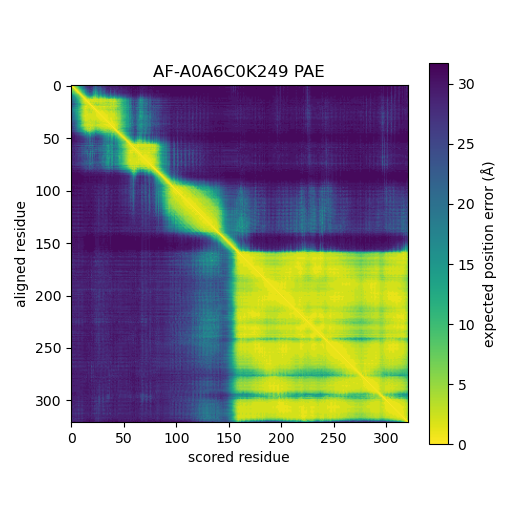80 LYS A O 1
ATOM 2288 N N . HIS A 1 281 ? 16.314 -5.784 -22.458 1.00 93.31 281 HIS A N 1
ATOM 2289 C CA . HIS A 1 281 ? 16.852 -4.611 -21.774 1.00 93.31 281 HIS A CA 1
ATOM 2290 C C . HIS A 1 281 ? 15.796 -3.520 -21.590 1.00 93.31 281 HIS A C 1
ATOM 2292 O O . HIS A 1 281 ? 15.654 -2.989 -20.493 1.00 93.31 281 HIS A O 1
ATOM 2298 N N . MET A 1 282 ? 14.983 -3.232 -22.613 1.00 92.69 282 MET A N 1
ATOM 2299 C CA . MET A 1 282 ? 13.862 -2.292 -22.464 1.00 92.69 282 MET A CA 1
ATOM 2300 C C . MET A 1 282 ? 12.846 -2.757 -21.408 1.00 92.69 282 MET A C 1
ATOM 2302 O O . MET A 1 282 ? 12.362 -1.941 -20.624 1.00 92.69 282 MET A O 1
ATOM 2306 N N . GLU A 1 283 ? 12.545 -4.059 -21.352 1.00 93.56 283 GLU A N 1
ATOM 2307 C CA . GLU A 1 283 ? 11.704 -4.640 -20.296 1.00 93.56 283 GLU A CA 1
ATOM 2308 C C . GLU A 1 283 ? 12.327 -4.424 -18.911 1.00 93.56 283 GLU A C 1
ATOM 2310 O O . GLU A 1 283 ? 11.640 -3.947 -18.011 1.00 93.56 283 GLU A O 1
ATOM 2315 N N . TYR A 1 284 ? 13.627 -4.688 -18.755 1.00 95.25 284 TYR A N 1
ATOM 2316 C CA . TYR A 1 284 ? 14.348 -4.455 -17.504 1.00 95.25 284 TYR A CA 1
ATOM 2317 C C . TYR A 1 284 ? 14.333 -2.984 -17.076 1.00 95.25 284 TYR A C 1
ATOM 2319 O O . TYR A 1 284 ? 14.032 -2.697 -15.920 1.00 95.25 284 TYR A O 1
ATOM 2327 N N . GLN A 1 285 ? 14.587 -2.046 -17.993 1.00 94.44 285 GLN A N 1
ATOM 2328 C CA . GLN A 1 285 ? 14.529 -0.609 -17.698 1.00 94.44 285 GLN A CA 1
ATOM 2329 C C . GLN A 1 285 ? 13.140 -0.188 -17.217 1.00 94.44 285 GLN A C 1
ATOM 2331 O O . GLN A 1 285 ? 13.007 0.579 -16.265 1.00 94.44 285 GLN A O 1
ATOM 2336 N N . ASN A 1 286 ? 12.095 -0.722 -17.845 1.00 95.12 286 ASN A N 1
ATOM 2337 C CA . ASN A 1 286 ? 10.723 -0.441 -17.454 1.00 95.12 286 ASN A CA 1
ATOM 2338 C C . ASN A 1 286 ? 10.367 -1.066 -16.090 1.00 95.12 286 ASN A C 1
ATOM 2340 O O . ASN A 1 286 ? 9.754 -0.410 -15.252 1.00 95.12 286 ASN A O 1
ATOM 2344 N N . ILE A 1 287 ? 10.806 -2.299 -15.822 1.00 96.38 287 ILE A N 1
ATOM 2345 C CA . ILE A 1 287 ? 10.674 -2.937 -14.503 1.00 96.38 287 ILE A CA 1
ATOM 2346 C C . ILE A 1 287 ? 11.390 -2.110 -13.433 1.00 96.38 287 ILE A C 1
ATOM 2348 O O . ILE A 1 287 ? 10.808 -1.836 -12.388 1.00 96.38 287 ILE A O 1
ATOM 2352 N N . LEU A 1 288 ? 12.630 -1.692 -13.693 1.00 95.25 288 LEU A N 1
ATOM 2353 C CA . LEU A 1 288 ? 13.436 -0.879 -12.788 1.00 95.25 288 LEU A CA 1
ATOM 2354 C C . LEU A 1 2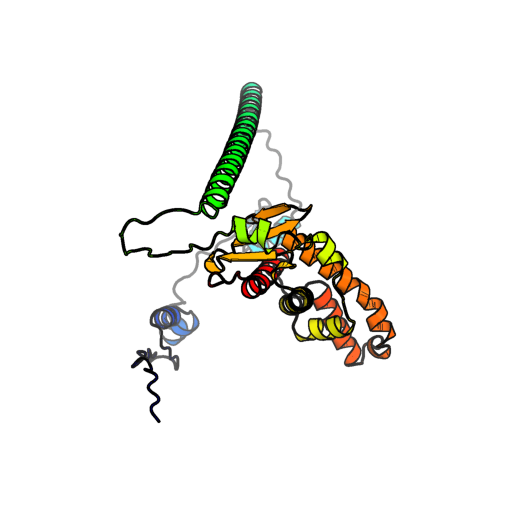88 ? 12.737 0.451 -12.473 1.00 95.25 288 LEU A C 1
ATOM 2356 O O . LEU A 1 288 ? 12.597 0.814 -11.306 1.00 95.25 288 LEU A O 1
ATOM 2360 N N . LEU A 1 289 ? 12.257 1.147 -13.503 1.00 94.75 289 LEU A N 1
ATOM 2361 C CA . LEU A 1 289 ? 11.519 2.400 -13.375 1.00 94.75 289 LEU A CA 1
ATOM 2362 C C . LEU A 1 289 ? 10.267 2.241 -12.500 1.00 94.75 289 LEU A C 1
ATOM 2364 O O . LEU A 1 289 ? 10.072 3.007 -11.556 1.00 94.75 289 LEU A O 1
ATOM 2368 N N . GLU A 1 290 ? 9.428 1.246 -12.786 1.00 95.62 290 GLU A N 1
ATOM 2369 C CA . GLU A 1 290 ? 8.180 1.020 -12.050 1.00 95.62 290 GLU A CA 1
ATOM 2370 C C . GLU A 1 290 ? 8.426 0.484 -10.630 1.00 95.62 290 GLU A C 1
ATOM 2372 O O . GLU A 1 290 ? 7.747 0.898 -9.689 1.00 95.62 290 GLU A O 1
ATOM 2377 N N . ALA A 1 291 ? 9.444 -0.355 -10.422 1.00 94.06 291 ALA A N 1
ATOM 2378 C CA . ALA A 1 291 ? 9.842 -0.820 -9.092 1.00 94.06 291 ALA A CA 1
ATOM 2379 C C . ALA A 1 291 ? 10.334 0.326 -8.191 1.00 94.06 291 ALA A C 1
ATOM 2381 O O . ALA A 1 291 ? 10.172 0.253 -6.974 1.00 94.06 291 ALA A O 1
ATOM 2382 N N . MET A 1 292 ? 10.888 1.393 -8.778 1.00 91.50 292 MET A N 1
ATOM 2383 C CA . MET A 1 292 ? 11.344 2.598 -8.074 1.00 91.50 292 MET A CA 1
ATOM 2384 C C . MET A 1 292 ? 10.283 3.710 -7.980 1.00 91.50 292 MET A C 1
ATOM 2386 O O . MET A 1 292 ? 10.620 4.843 -7.642 1.00 91.50 292 MET A O 1
ATOM 2390 N N . GLY A 1 293 ? 9.007 3.419 -8.257 1.00 89.06 293 GLY A N 1
ATOM 2391 C CA . GLY A 1 293 ? 7.908 4.382 -8.090 1.00 89.06 293 GLY A CA 1
ATOM 2392 C C . GLY A 1 293 ? 7.292 4.913 -9.389 1.00 89.06 293 GLY A C 1
ATOM 2393 O O . GLY A 1 293 ? 6.353 5.713 -9.323 1.00 89.06 293 GLY A O 1
ATOM 2394 N N . GLY A 1 294 ? 7.777 4.474 -10.554 1.00 88.06 294 GLY A N 1
ATOM 2395 C CA . GLY A 1 294 ? 7.249 4.823 -11.879 1.00 88.06 294 GLY A CA 1
ATOM 2396 C C . GLY A 1 294 ? 7.606 6.237 -12.359 1.00 88.06 294 GLY A C 1
ATOM 2397 O O . GLY A 1 294 ? 7.983 7.113 -11.581 1.00 88.06 294 GLY A O 1
ATOM 2398 N N . SER A 1 295 ? 7.452 6.501 -13.662 1.00 78.31 295 SER A N 1
ATOM 2399 C CA . SER A 1 295 ? 7.891 7.763 -14.301 1.00 78.31 295 SER A CA 1
ATOM 2400 C C . SER A 1 295 ? 6.948 8.956 -14.141 1.00 78.31 295 SER A C 1
ATOM 2402 O O . SER A 1 295 ? 7.198 10.029 -14.696 1.00 78.31 295 SER A O 1
ATOM 2404 N N . THR A 1 296 ? 5.809 8.799 -13.468 1.00 80.25 296 THR A N 1
ATOM 2405 C CA . THR A 1 296 ? 4.826 9.886 -13.404 1.00 80.25 296 THR A CA 1
ATOM 2406 C C . THR A 1 296 ? 5.347 11.029 -12.532 1.00 80.25 296 THR A C 1
ATOM 2408 O O . THR A 1 296 ? 5.836 10.783 -11.433 1.00 80.25 296 THR A O 1
ATOM 2411 N N . MET A 1 297 ? 5.111 12.277 -12.94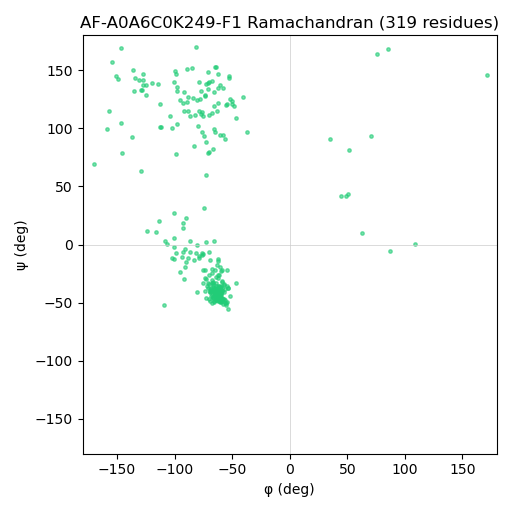9 1.00 82.19 297 MET A N 1
ATOM 2412 C CA . MET A 1 297 ? 5.386 13.496 -12.161 1.00 82.19 297 MET A CA 1
ATOM 2413 C C . MET A 1 297 ? 4.510 13.628 -10.895 1.00 82.19 297 MET A C 1
ATOM 2415 O O . MET A 1 297 ? 4.527 14.656 -10.218 1.00 82.19 297 MET A O 1
ATOM 2419 N N . GLU A 1 298 ? 3.668 12.635 -10.610 1.00 86.69 298 GLU A N 1
ATOM 2420 C CA . GLU A 1 298 ? 2.809 12.611 -9.435 1.00 86.69 298 GLU A CA 1
ATOM 2421 C C . GLU A 1 298 ? 3.632 12.338 -8.170 1.00 86.69 298 GLU A C 1
ATOM 2423 O O . GLU A 1 298 ? 4.511 11.483 -8.171 1.00 86.69 298 GLU A O 1
ATOM 2428 N N . ASN A 1 299 ? 3.319 13.056 -7.086 1.00 88.94 299 ASN A N 1
ATOM 2429 C CA . ASN A 1 299 ? 3.953 12.861 -5.781 1.00 88.94 299 ASN A CA 1
ATOM 2430 C C . ASN A 1 299 ? 3.753 11.414 -5.290 1.00 88.94 299 ASN A C 1
ATOM 2432 O O . ASN A 1 299 ? 2.630 10.905 -5.323 1.00 88.94 299 ASN A O 1
ATOM 2436 N N . ASP A 1 300 ? 4.813 10.792 -4.780 1.00 89.50 300 ASP A N 1
ATOM 2437 C CA . ASP A 1 300 ? 4.801 9.437 -4.228 1.00 89.50 300 ASP A CA 1
ATOM 2438 C C . ASP A 1 300 ? 3.751 9.255 -3.133 1.00 89.50 300 ASP A C 1
ATOM 2440 O O . ASP A 1 300 ? 3.074 8.229 -3.104 1.00 89.50 300 ASP A O 1
ATOM 2444 N N . ASP A 1 301 ? 3.508 10.274 -2.304 1.00 91.69 301 ASP A N 1
ATOM 2445 C CA . ASP A 1 301 ? 2.435 10.208 -1.310 1.00 91.69 301 ASP A CA 1
ATOM 2446 C C . ASP A 1 301 ? 1.066 10.021 -1.965 1.00 91.69 301 ASP A C 1
ATOM 2448 O O . ASP A 1 301 ? 0.281 9.187 -1.525 1.00 91.69 301 ASP A O 1
ATOM 2452 N N . LYS A 1 302 ? 0.789 10.724 -3.071 1.00 93.75 302 LYS A N 1
ATOM 2453 C CA . LYS A 1 302 ? -0.475 10.566 -3.809 1.00 93.75 302 LYS A CA 1
ATOM 2454 C C . LYS A 1 302 ? -0.584 9.185 -4.444 1.00 93.75 302 LYS A C 1
ATOM 2456 O O . LYS A 1 302 ? -1.680 8.626 -4.486 1.00 93.75 302 LYS A O 1
ATOM 2461 N N . LYS A 1 303 ? 0.526 8.627 -4.933 1.00 95.19 303 LYS A N 1
ATOM 2462 C CA . LYS A 1 303 ? 0.545 7.257 -5.459 1.00 95.19 303 LYS A CA 1
ATOM 2463 C C . LYS A 1 303 ? 0.247 6.249 -4.345 1.00 95.19 303 LYS A C 1
ATOM 2465 O O . LYS A 1 303 ? -0.603 5.384 -4.537 1.00 95.19 303 LYS A O 1
ATOM 2470 N N . ARG A 1 304 ? 0.852 6.406 -3.163 1.00 96.00 304 ARG A N 1
ATOM 2471 C CA . ARG A 1 304 ? 0.573 5.557 -1.993 1.00 96.00 304 ARG A CA 1
ATOM 2472 C C . ARG A 1 304 ? -0.867 5.696 -1.501 1.00 96.00 304 ARG A C 1
ATOM 2474 O O . ARG A 1 304 ? -1.480 4.682 -1.194 1.00 96.00 304 ARG A O 1
ATOM 2481 N N . GLU A 1 305 ? -1.460 6.890 -1.531 1.00 95.56 305 GLU A N 1
ATOM 2482 C CA . GLU A 1 305 ? -2.898 7.055 -1.248 1.00 95.56 305 GLU A CA 1
ATOM 2483 C C . GLU A 1 305 ? -3.781 6.279 -2.239 1.00 95.56 305 GLU A C 1
ATOM 2485 O O . GLU A 1 305 ? -4.793 5.696 -1.853 1.00 95.56 305 GLU A O 1
ATOM 2490 N N . LYS A 1 306 ? -3.404 6.212 -3.526 1.00 96.50 306 LYS A N 1
ATOM 2491 C CA . LYS A 1 306 ? -4.126 5.374 -4.501 1.00 96.50 306 LYS A CA 1
ATOM 2492 C C . LYS A 1 306 ? -4.015 3.887 -4.163 1.00 96.50 306 LYS A C 1
ATOM 2494 O O . LYS A 1 306 ? -5.018 3.185 -4.270 1.00 96.50 306 LYS A O 1
ATOM 2499 N N . ILE A 1 307 ? -2.837 3.428 -3.734 1.00 97.75 307 ILE A N 1
ATOM 2500 C CA . ILE A 1 307 ? -2.630 2.048 -3.269 1.00 97.75 307 ILE A CA 1
ATOM 2501 C C . ILE A 1 307 ? -3.533 1.767 -2.060 1.00 97.75 307 ILE A C 1
ATOM 2503 O O . ILE A 1 307 ? -4.283 0.794 -2.071 1.00 97.75 307 ILE A O 1
ATOM 2507 N N . ILE A 1 308 ? -3.546 2.654 -1.059 1.00 97.31 308 ILE A N 1
ATOM 2508 C CA . ILE A 1 308 ? -4.388 2.522 0.142 1.00 97.31 308 ILE A CA 1
ATOM 2509 C C . ILE A 1 308 ? -5.870 2.459 -0.228 1.00 97.31 308 ILE A C 1
ATOM 2511 O O . ILE A 1 308 ? -6.578 1.566 0.231 1.00 97.31 308 ILE A O 1
ATOM 2515 N N . ARG A 1 309 ? -6.339 3.342 -1.117 1.00 96.75 309 ARG A N 1
ATOM 2516 C CA . ARG A 1 309 ? -7.719 3.323 -1.624 1.00 96.75 309 ARG A CA 1
ATOM 2517 C C . ARG A 1 309 ? -8.071 2.006 -2.307 1.00 96.75 309 ARG A C 1
ATOM 2519 O O . ARG A 1 309 ? -9.198 1.530 -2.179 1.00 96.75 309 ARG A O 1
ATOM 2526 N N . ASN A 1 310 ? -7.147 1.433 -3.073 1.00 97.88 310 ASN A N 1
ATOM 2527 C CA . ASN A 1 310 ? -7.378 0.144 -3.714 1.00 97.88 310 ASN A CA 1
ATOM 2528 C C . ASN A 1 310 ? -7.433 -0.991 -2.686 1.00 97.88 310 ASN A C 1
ATOM 2530 O O . ASN A 1 310 ? -8.314 -1.838 -2.786 1.00 97.88 310 ASN A O 1
ATOM 2534 N N . ILE A 1 311 ? -6.568 -0.961 -1.667 1.00 97.56 311 ILE A N 1
ATOM 2535 C CA . ILE A 1 311 ? -6.600 -1.922 -0.559 1.00 97.56 311 ILE A CA 1
ATOM 2536 C C . ILE A 1 311 ? -7.918 -1.814 0.216 1.00 97.56 311 ILE A C 1
ATOM 2538 O O . ILE A 1 311 ? -8.568 -2.829 0.449 1.00 97.56 311 ILE A O 1
ATOM 2542 N N . ALA A 1 312 ? -8.356 -0.598 0.555 1.00 97.00 312 ALA A N 1
ATOM 2543 C CA . ALA A 1 312 ? -9.568 -0.333 1.333 1.00 97.00 312 ALA A CA 1
ATOM 2544 C C . ALA A 1 312 ? -10.824 -0.998 0.745 1.00 97.00 312 ALA A C 1
ATOM 2546 O O . ALA A 1 312 ? -11.656 -1.515 1.490 1.00 97.00 312 ALA A O 1
ATOM 2547 N N . LYS A 1 313 ? -10.941 -1.031 -0.589 1.00 96.56 313 LYS A N 1
ATOM 2548 C CA . LYS A 1 313 ? -12.063 -1.671 -1.300 1.00 96.56 313 LYS A CA 1
ATOM 2549 C C . LYS A 1 313 ? -12.152 -3.178 -1.057 1.00 96.56 313 LYS A C 1
ATOM 2551 O O . LYS A 1 313 ? -13.244 -3.727 -1.108 1.00 96.56 313 LYS A O 1
ATOM 2556 N N . GLU A 1 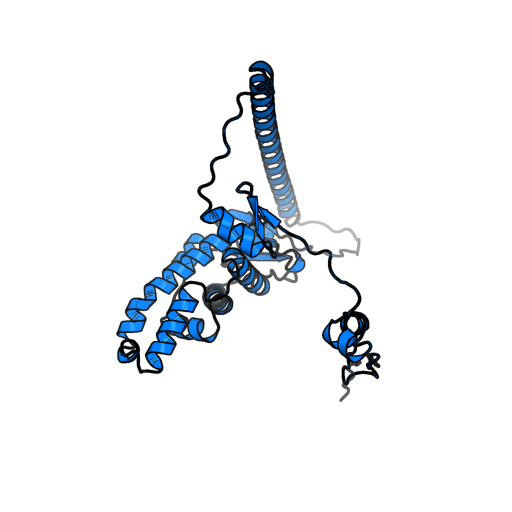314 ? -11.023 -3.829 -0.798 1.00 96.06 314 GLU A N 1
ATOM 2557 C CA . GLU A 1 314 ? -10.905 -5.289 -0.684 1.00 96.06 314 GLU A CA 1
ATOM 2558 C C . GLU A 1 314 ? -10.874 -5.774 0.771 1.00 96.06 314 GLU A C 1
ATOM 2560 O O . GLU A 1 314 ? -10.999 -6.969 1.032 1.00 96.06 314 GLU A O 1
ATOM 2565 N N . VAL A 1 315 ? -10.702 -4.856 1.725 1.00 96.00 315 VAL A N 1
ATOM 2566 C CA . VAL A 1 315 ? -10.680 -5.150 3.168 1.00 96.00 315 VAL A CA 1
ATOM 2567 C C . VAL A 1 315 ? -11.871 -4.540 3.905 1.00 96.00 315 VAL A C 1
ATOM 2569 O O . VAL A 1 315 ? -11.823 -4.350 5.123 1.00 96.00 315 VAL A O 1
ATOM 2572 N N . ILE A 1 316 ? -12.940 -4.209 3.177 1.00 96.12 316 ILE A N 1
ATOM 2573 C CA . ILE A 1 316 ? -14.182 -3.727 3.776 1.00 96.12 316 ILE A CA 1
ATOM 2574 C C . ILE A 1 316 ? -14.792 -4.799 4.682 1.00 96.12 316 ILE A C 1
ATOM 2576 O O . ILE A 1 316 ? -14.849 -5.973 4.324 1.00 96.12 316 ILE A O 1
ATOM 2580 N N . ILE A 1 317 ? -15.224 -4.392 5.871 1.00 94.62 317 ILE A N 1
ATOM 2581 C CA . ILE A 1 317 ? -15.885 -5.288 6.813 1.00 94.62 317 ILE A CA 1
ATOM 2582 C C . ILE A 1 317 ? -17.299 -5.577 6.315 1.00 94.62 317 ILE A C 1
ATOM 2584 O O . ILE A 1 317 ? -18.078 -4.650 6.065 1.00 94.62 317 ILE A O 1
ATOM 2588 N N . ASP A 1 318 ? -17.635 -6.861 6.223 1.00 89.06 318 ASP A N 1
ATOM 2589 C CA . ASP A 1 318 ? -19.005 -7.292 5.996 1.00 89.06 318 ASP A CA 1
ATOM 2590 C C . ASP A 1 318 ? -19.817 -7.151 7.289 1.00 89.06 318 ASP A C 1
ATOM 2592 O O . ASP A 1 318 ? -19.600 -7.861 8.268 1.00 89.06 318 ASP A O 1
ATOM 2596 N N . LYS A 1 319 ? -20.751 -6.197 7.286 1.00 84.19 319 LYS A N 1
ATOM 2597 C CA . LYS A 1 319 ? -21.610 -5.876 8.435 1.00 84.19 319 LYS A CA 1
ATOM 2598 C C . LYS A 1 319 ? -22.872 -6.738 8.499 1.00 84.19 319 LYS A C 1
ATOM 2600 O O . LYS A 1 319 ? -23.736 -6.457 9.324 1.00 84.19 319 LYS A O 1
ATOM 2605 N N . THR A 1 320 ? -23.025 -7.693 7.582 1.00 70.88 320 THR A N 1
ATOM 2606 C CA . THR A 1 320 ? -24.186 -8.594 7.527 1.00 70.88 320 THR A CA 1
ATOM 2607 C C . THR A 1 320 ? -23.976 -9.907 8.280 1.00 70.88 320 THR A C 1
ATOM 2609 O O . THR A 1 320 ? -24.931 -10.666 8.438 1.00 70.88 320 THR A O 1
ATOM 2612 N N . THR A 1 321 ? -22.755 -10.132 8.771 1.00 49.94 321 THR A N 1
ATOM 2613 C CA . THR A 1 321 ? -22.354 -11.257 9.630 1.00 49.94 321 THR A CA 1
ATOM 2614 C C . THR A 1 321 ? -22.488 -10.897 11.101 1.00 49.94 321 THR A C 1
ATOM 2616 O O . THR A 1 321 ? -22.949 -11.763 11.873 1.00 49.94 321 THR A O 1
#

Mean predicted aligned error: 19.75 Å

Sequence (321 aa):
MIPNAKTPETATKFFCTNCDFKCCKESDFNRHNTTRKHIIRTNPNAILTKKSAEKNFTCNCGKNYKHMSSLCNHKKMCNFQEPINDASTEFEKPSSNVIFELLKQNQEFKELIIEQNKQMMEKNMENQ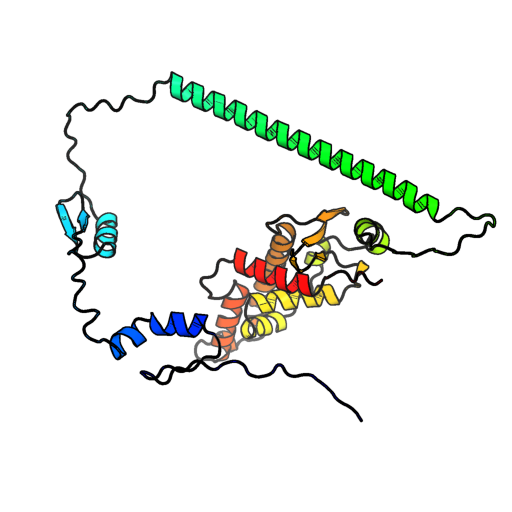KLQQQLFEIASKVSSTTNTNTNCHNSNSNNQFNLQFFLNETCKDALNLTDFVEQIKLQLSDLDMIGRVGYVEGITKIFLRNLKDIDVCKRPIHCSDLKRETMYVKDKDAWEKENNENVKIKRAIKEVEHKNIKQLPQWREENPAAEDTDTKKHMEYQNILLEAMGGSTMENDDKKREKIIRNIAKEVIIDKTT

Organism: NCBI:txid1070528

Foldseek 3Di:
DDDDDDDDDDQDKDADPQDGDIDSDPVVVVVVCPDPVNCCSVPVCPVVPPPPPQDWDADPVGDTDSDPVVVVVCVVVPPDDDPPDPDDDPPPPPPPVNVVVVVVVVVVVVVVVVVVVVVVVVVVVVVVVVVVVVVVVVVVVVPDDDDDDDDPDPPPPVFQDPVCCLCPVLLQADALVVLLVPQDDDLVLLLVCLVPFQLVSLLVSSVVSQVVDDLSRHQKAAADLVVLFIWGHHPSDIDIADPLNVSLLVSSVSSLVVLLVCLVVNCVVVVVLVDPVDPNVVSSVSSNQRSVPHDDPDDSSVSSVSSSSSNHVVRYDDRVD

Nearest PDB structures (foldseek):
  2mkd-assembly1_A  TM=6.828E-01  e=9.690E+00  Homo sapiens

pLDDT: mean 82.65, std 17.29, range [32.06, 98.12]

Radius of gyration: 32.02 Å; Cα contacts (8 Å, |Δi|>4): 272; chains: 1; bounding box: 71×75×70 Å

Solvent-accessible surface area (backbone atoms only — not comparable to full-atom values): 19300 Å² total; per-residue (Å²): 141,86,87,84,81,88,75,86,83,77,78,62,73,50,72,48,93,91,46,100,52,72,45,66,45,68,70,61,51,57,50,47,64,70,30,69,73,46,38,46,74,77,38,66,67,73,69,73,75,66,76,67,75,85,58,70,37,68,44,96,79,71,53,72,25,81,41,67,68,59,40,53,59,44,60,79,72,53,87,70,74,79,81,84,71,94,66,92,70,83,74,75,68,76,49,71,66,59,55,52,49,53,52,49,52,50,51,53,49,50,51,51,51,52,50,51,51,51,53,52,50,49,53,50,51,50,49,51,50,51,51,51,53,53,48,57,51,58,62,56,66,77,70,74,89,81,81,94,77,94,74,97,75,84,79,80,76,79,68,73,53,65,68,53,44,50,63,63,67,24,51,80,28,39,30,44,66,58,48,58,70,67,55,81,83,54,73,64,52,48,62,45,15,39,72,63,30,31,52,56,28,54,37,51,56,54,48,52,57,49,65,77,37,57,78,48,38,40,29,56,40,16,82,36,74,92,73,66,40,40,33,37,24,44,91,92,37,80,40,73,58,57,101,78,38,60,68,61,51,51,48,50,51,53,50,40,54,58,54,48,68,44,52,66,60,49,44,69,79,36,63,61,37,74,42,80,90,35,71,49,17,56,50,47,55,42,23,54,42,15,54,74,65,35,91,62,94,64,57,66,69,61,45,49,51,51,28,51,56,58,50,39,73,77,31,50,63,74,73,88,117